Protein AF-A0A7S2EJD6-F1 (afdb_monomer)

Secondary structure (DSSP, 8-state):
--GGGHHHHT-THHHHHGGG--SSHHHHHHHHHHIIIIIHHHHHHHHHHHHHHHTTS-----TTHHHHHHHHHHHHHHHHHHHHHHHH--S----HHHHHHHHHHHHHHHHHHHHHTT--SEEEEE-TTS-EEEEE--PPP--HHHHHHHHHHHHHH-TTS-HHHHHHHHHHHHHIIIIIEEEEPGGG-TT----SS------EEEE-HHHHHHHHHHHHHHHHHHHHHS----GGGSSTTSS-EEEEEES--HHHHHHHSTT-HHHHHHHHS---TTSEEEEEEEEHHHHHHHHHHHHHHSSS--EES-SGGGTEEEEEEEEEEEETTEEEEEEEEEE-------------

Foldseek 3Di:
DWLLCCLQPVPLVCLQVLQVDDPDDVRVVLLVCLCVPAVVLQLVLLLVLQVLVCVVPPDPDDPPVSVVLSVVLLCQLSNVLSLQCSVPDGDAARLNLLSSLLQLLLLQLQLVQCVVLVVAQWDFDQDPVRDTDGHGRDGRDNPPPSSVVSLVCCVPPPPRHDPSSNVRSSVSSNCCNVQQWDWDFPPPPPDDPPPDDDPPRSTHIDGDPVSVVVSVVVSVVSVVCSNPVPDNPDVVPVPVPPQQFFKKKWQPCVVVVPVVCPPPVVVCVVVPPDPDRGFKMKIKGHHPVCVVVCQCVCCPPHPIHIDTDDPVVVQFDAWDDWDWDDDDPDTIIITMTGHPDPPPDPPVPPDD

Organism: NCBI:txid49249

Solvent-accessible surface area (backbone atoms only — not comparable to full-atom values): 20081 Å² total; per-residue (Å²): 109,44,50,46,52,29,70,76,68,70,42,61,67,46,42,57,54,30,36,73,37,61,86,45,70,70,54,42,51,55,42,52,52,46,45,64,70,42,48,53,50,46,49,54,47,52,44,54,54,51,48,64,62,46,77,80,49,100,60,95,78,62,94,64,62,55,59,50,55,55,50,49,56,50,48,49,22,36,42,48,14,42,50,54,31,41,74,75,46,85,56,60,43,38,30,27,60,20,37,52,42,5,54,45,33,19,30,33,43,42,28,55,47,42,54,74,70,63,58,59,52,65,46,79,44,78,44,99,83,78,44,78,47,78,45,70,49,81,71,52,58,63,59,58,67,63,47,53,51,52,49,54,50,37,69,75,74,35,90,53,44,47,64,68,27,32,53,42,4,26,49,43,13,34,49,45,37,61,52,32,38,42,73,47,73,73,81,82,65,84,86,73,88,75,81,83,72,86,85,69,85,57,74,44,75,42,71,38,67,66,42,45,48,52,50,51,51,50,50,51,49,53,50,48,47,49,65,68,68,54,68,70,74,59,74,77,58,78,49,86,84,67,61,75,49,52,44,28,22,27,58,64,36,65,69,62,49,57,69,68,52,61,91,47,64,86,66,46,61,82,64,69,78,52,95,58,90,70,49,44,28,38,24,32,57,33,46,59,91,52,33,62,64,48,55,55,45,36,57,72,74,46,100,41,56,72,44,84,43,55,37,57,82,73,57,22,70,42,78,72,49,79,45,72,50,74,58,97,93,47,74,38,50,37,39,35,21,28,50,63,70,79,81,69,74,81,70,78,88,79,84,130

Mean predicted aligned error: 15.76 Å

Nearest PDB structures (foldseek):
  7piq-assembly1_F  TM=2.906E-01  e=1.358E+00  Mycoplasmoides pneumoniae M129

InterPro domains:
  IPR035952 Rhomboid-like superfamily [G3DSA:1.20.1540.10] (1-195)
  IPR035952 Rhomboid-like superfamily [SSF144091] (3-116)

Structure (mmCIF, N/CA/C/O backbone):
data_AF-A0A7S2EJD6-F1
#
_entry.id   AF-A0A7S2EJD6-F1
#
loop_
_atom_site.group_PDB
_atom_site.id
_atom_site.type_symbol
_atom_site.label_atom_id
_atom_site.label_alt_id
_atom_site.label_comp_id
_atom_site.label_asym_id
_atom_site.label_entity_id
_atom_site.label_seq_id
_atom_site.pdbx_PDB_ins_code
_atom_site.Cartn_x
_atom_site.Cartn_y
_atom_site.Cartn_z
_atom_site.occupancy
_atom_site.B_iso_or_equiv
_atom_site.auth_seq_id
_atom_site.auth_comp_id
_atom_site.auth_asym_id
_atom_site.auth_atom_id
_atom_site.pdbx_PDB_model_num
ATOM 1 N N . ASN A 1 1 ? -5.247 -6.025 13.090 1.00 54.97 1 ASN A N 1
ATOM 2 C CA . ASN A 1 1 ? -3.904 -5.747 12.545 1.00 54.97 1 ASN A CA 1
ATOM 3 C C . ASN A 1 1 ? -3.643 -4.255 12.649 1.00 54.97 1 ASN A C 1
ATOM 5 O O . ASN A 1 1 ? -4.302 -3.495 11.959 1.00 54.97 1 ASN A O 1
ATOM 9 N N . ASN A 1 2 ? -2.797 -3.837 13.583 1.00 59.28 2 ASN A N 1
ATOM 10 C CA . ASN A 1 2 ? -2.584 -2.425 13.873 1.00 59.28 2 ASN A CA 1
ATOM 11 C C . ASN A 1 2 ? -1.087 -2.114 13.702 1.00 59.28 2 ASN A C 1
ATOM 13 O O . ASN A 1 2 ? -0.304 -2.548 14.550 1.00 59.28 2 ASN A O 1
ATOM 17 N N . PRO A 1 3 ? -0.675 -1.426 12.621 1.00 57.88 3 PRO A N 1
ATOM 18 C CA . PRO A 1 3 ? 0.721 -1.044 12.416 1.00 57.88 3 PRO A CA 1
ATOM 19 C C . PRO A 1 3 ? 1.217 -0.072 13.497 1.00 57.88 3 PRO A C 1
ATOM 21 O O . PRO A 1 3 ? 2.411 -0.021 13.761 1.00 57.88 3 PRO A O 1
ATOM 24 N N . SER A 1 4 ? 0.340 0.612 14.237 1.00 58.53 4 SER A N 1
ATOM 25 C CA . SER A 1 4 ? 0.782 1.389 15.397 1.00 58.53 4 SER A CA 1
ATOM 26 C C . SER A 1 4 ? 1.351 0.501 16.514 1.00 58.53 4 SER A C 1
ATOM 28 O O . SER A 1 4 ? 2.242 0.948 17.229 1.00 58.53 4 SER A O 1
ATOM 30 N N . LEU A 1 5 ? 0.964 -0.788 16.607 1.00 58.50 5 LEU A N 1
ATOM 31 C CA . LEU A 1 5 ? 1.507 -1.753 17.587 1.00 58.50 5 LEU A CA 1
ATOM 32 C C . LEU A 1 5 ? 2.995 -2.091 17.381 1.00 58.50 5 LEU A C 1
ATOM 34 O O . LEU A 1 5 ? 3.592 -2.766 18.222 1.00 58.50 5 LEU A O 1
ATOM 38 N N . ILE A 1 6 ? 3.601 -1.645 16.280 1.00 60.78 6 ILE A N 1
ATOM 39 C CA . ILE A 1 6 ? 5.006 -1.908 15.940 1.00 60.78 6 ILE A CA 1
ATOM 40 C C . ILE A 1 6 ? 5.940 -1.347 17.003 1.00 60.78 6 ILE A C 1
ATOM 42 O O . ILE A 1 6 ? 6.858 -2.042 17.436 1.00 60.78 6 ILE A O 1
ATOM 46 N N . VAL A 1 7 ? 5.651 -0.140 17.486 1.00 57.09 7 VAL A N 1
ATOM 47 C CA . VAL A 1 7 ? 6.462 0.507 18.524 1.00 57.09 7 VAL A CA 1
ATOM 48 C C . VAL A 1 7 ? 6.358 -0.239 19.852 1.00 57.09 7 VAL A C 1
ATOM 50 O O . VAL A 1 7 ? 7.314 -0.335 20.613 1.00 57.09 7 VAL A O 1
ATOM 53 N N . TYR A 1 8 ? 5.202 -0.839 20.115 1.00 57.34 8 TYR A N 1
ATOM 54 C CA . TYR A 1 8 ? 4.877 -1.405 21.418 1.00 57.34 8 TYR A CA 1
ATOM 55 C C . TYR A 1 8 ? 5.602 -2.722 21.708 1.00 57.34 8 TYR A C 1
ATOM 57 O O . TYR A 1 8 ? 5.865 -3.028 22.868 1.00 57.34 8 TYR A O 1
ATOM 65 N N . LYS A 1 9 ? 5.897 -3.526 20.677 1.00 66.25 9 LYS A N 1
ATOM 66 C CA . LYS A 1 9 ? 6.513 -4.860 20.832 1.00 66.25 9 LYS A CA 1
ATOM 67 C C . LYS A 1 9 ? 7.739 -5.093 19.940 1.00 66.25 9 LYS A C 1
ATOM 69 O O . LYS A 1 9 ? 8.182 -6.232 19.830 1.00 66.25 9 LYS A O 1
ATOM 74 N N . SER A 1 10 ? 8.248 -4.058 19.266 1.00 71.00 10 SER A N 1
ATOM 75 C CA . SER A 1 10 ? 9.325 -4.167 18.263 1.00 71.00 10 SER A CA 1
ATOM 76 C C . SER A 1 10 ? 9.041 -5.215 17.175 1.00 71.00 10 SER A C 1
ATOM 78 O O . SER A 1 10 ? 9.944 -5.850 16.634 1.00 71.00 10 SER A O 1
ATOM 80 N N . GLN A 1 11 ? 7.765 -5.428 16.842 1.00 79.62 11 GLN A N 1
ATOM 81 C CA . GLN A 1 11 ? 7.337 -6.443 15.876 1.00 79.62 11 GLN A CA 1
ATOM 82 C C . GLN A 1 11 ? 7.367 -5.870 14.456 1.00 79.62 11 GLN A C 1
ATOM 84 O O . GLN A 1 11 ? 6.324 -5.681 13.834 1.00 79.62 11 GLN A O 1
ATOM 89 N N . ILE A 1 12 ? 8.574 -5.589 13.951 1.00 77.88 12 ILE A N 1
ATOM 90 C CA . ILE A 1 12 ? 8.820 -4.957 12.638 1.00 77.88 12 ILE A CA 1
ATOM 91 C C . ILE A 1 12 ? 8.125 -5.713 11.500 1.00 77.88 12 ILE A C 1
ATOM 93 O O . ILE A 1 12 ? 7.587 -5.095 10.584 1.00 77.88 12 ILE A O 1
ATOM 97 N N . TRP A 1 13 ? 8.043 -7.043 11.592 1.00 81.75 13 TRP A N 1
ATOM 98 C CA . TRP A 1 13 ? 7.364 -7.880 10.600 1.00 81.75 13 TRP A CA 1
ATOM 99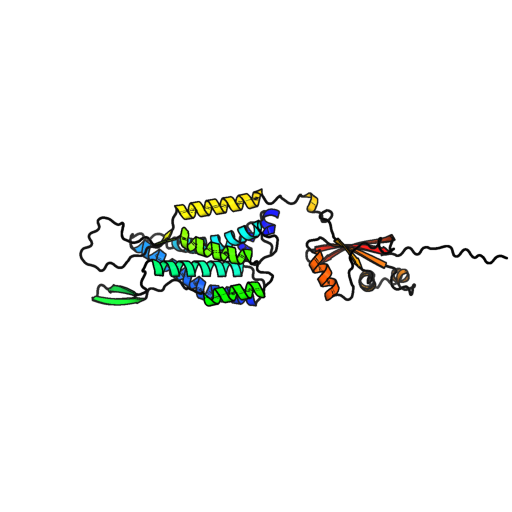 C C . TRP A 1 13 ? 5.901 -7.471 10.357 1.00 81.75 13 TRP A C 1
ATOM 101 O O . TRP A 1 13 ? 5.382 -7.687 9.264 1.00 81.75 13 TRP A O 1
ATOM 111 N N . ARG A 1 14 ? 5.232 -6.832 11.329 1.00 80.50 14 ARG A N 1
ATOM 112 C CA . ARG A 1 14 ? 3.855 -6.336 11.173 1.00 80.50 14 ARG A CA 1
ATOM 113 C C . ARG A 1 14 ? 3.740 -5.170 10.198 1.00 80.50 14 ARG A C 1
ATOM 115 O O . ARG A 1 14 ? 2.685 -5.033 9.592 1.00 80.50 14 ARG A O 1
ATOM 122 N N . LEU A 1 15 ? 4.802 -4.375 10.032 1.00 83.12 15 LEU A N 1
ATOM 123 C CA . LEU A 1 15 ? 4.863 -3.281 9.054 1.00 83.12 15 LEU A CA 1
ATOM 124 C C . LEU A 1 15 ? 4.810 -3.820 7.621 1.00 83.12 15 LEU A C 1
ATOM 126 O O . LEU A 1 15 ? 4.289 -3.169 6.726 1.00 83.12 15 LEU A O 1
ATOM 130 N N . PHE A 1 16 ? 5.359 -5.019 7.422 1.00 84.81 16 PHE A N 1
ATOM 131 C CA . PHE A 1 16 ? 5.348 -5.713 6.143 1.00 84.81 16 PHE A CA 1
ATOM 132 C C . PHE A 1 16 ? 4.067 -6.532 5.953 1.00 84.81 16 PHE A C 1
ATOM 134 O O . PHE A 1 16 ? 3.402 -6.420 4.927 1.00 84.81 16 PHE A O 1
ATOM 141 N N . MET A 1 17 ? 3.681 -7.324 6.960 1.00 87.75 17 MET A N 1
ATOM 142 C CA . MET A 1 17 ? 2.508 -8.201 6.869 1.00 87.75 17 MET A CA 1
ATOM 143 C C . MET A 1 17 ? 1.185 -7.435 6.761 1.00 87.75 17 MET A C 1
ATOM 145 O O . MET A 1 17 ? 0.219 -7.964 6.212 1.00 87.75 17 MET A O 1
ATOM 149 N N . SER A 1 18 ? 1.121 -6.180 7.218 1.00 88.94 18 SER A N 1
ATOM 150 C CA . SER A 1 18 ? -0.075 -5.348 7.059 1.00 88.94 18 SER A CA 1
ATOM 151 C C . SER A 1 18 ? -0.457 -5.090 5.607 1.00 88.94 18 SER A C 1
ATOM 153 O O . SER A 1 18 ? -1.647 -4.952 5.318 1.00 88.94 18 SER A O 1
ATOM 155 N N . SER A 1 19 ? 0.516 -5.100 4.698 1.00 92.94 19 SER A N 1
ATOM 156 C CA . SER A 1 19 ? 0.294 -4.927 3.263 1.00 92.94 19 SER A CA 1
ATOM 157 C C . SER A 1 19 ? -0.313 -6.152 2.581 1.00 92.94 19 SER A C 1
ATOM 159 O O . SER A 1 19 ? -0.797 -6.038 1.464 1.00 92.94 19 SER A O 1
ATOM 161 N N . PHE A 1 20 ? -0.342 -7.314 3.237 1.00 91.00 20 PHE A N 1
ATOM 162 C CA . PHE A 1 20 ? -0.952 -8.534 2.686 1.00 91.00 20 PHE A CA 1
ATOM 163 C C . PHE A 1 20 ? -2.350 -8.805 3.239 1.00 91.00 20 PHE A C 1
ATOM 165 O O . PHE A 1 20 ? -3.040 -9.715 2.787 1.00 91.00 20 PHE A O 1
ATOM 172 N N . LEU A 1 21 ? -2.792 -8.008 4.210 1.00 89.88 21 LEU A N 1
ATOM 173 C CA . LEU A 1 21 ? -4.095 -8.177 4.831 1.00 89.88 21 LEU A CA 1
ATOM 174 C C . LEU A 1 21 ? -5.158 -7.387 4.068 1.00 89.88 21 LEU A C 1
ATOM 176 O O . LEU A 1 21 ? -4.965 -6.221 3.717 1.00 89.88 21 LEU A O 1
ATOM 180 N N . CYS A 1 22 ? -6.284 -8.046 3.809 1.00 92.19 22 CYS A N 1
ATOM 181 C CA . CYS A 1 22 ? -7.463 -7.479 3.162 1.00 92.19 22 CYS A CA 1
ATOM 182 C C . CYS A 1 22 ? -8.601 -7.420 4.184 1.00 92.19 22 CYS A C 1
ATOM 184 O O . CYS A 1 22 ? -8.780 -8.354 4.963 1.00 92.19 22 CYS A O 1
ATOM 186 N N . SER A 1 23 ? -9.374 -6.335 4.181 1.00 87.25 23 SER A N 1
ATOM 187 C CA . SER A 1 23 ? -10.488 -6.147 5.120 1.00 87.25 23 SER A CA 1
ATOM 188 C C . SER A 1 23 ? -11.735 -6.977 4.787 1.00 87.25 23 SER A C 1
ATOM 190 O O . SER A 1 23 ? -12.615 -7.093 5.632 1.00 87.25 23 SER A O 1
ATOM 192 N N . GLY A 1 24 ? -11.833 -7.558 3.585 1.00 90.62 24 GLY A N 1
ATOM 193 C CA . GLY A 1 24 ? -12.981 -8.363 3.163 1.00 90.62 24 GLY A CA 1
ATOM 194 C C . GLY A 1 24 ? -12.812 -8.987 1.773 1.00 90.62 24 GLY A C 1
ATOM 195 O O . GLY A 1 24 ? -11.803 -8.786 1.099 1.00 90.62 24 GLY A O 1
ATOM 196 N N . CYS A 1 25 ? -13.816 -9.743 1.319 1.00 95.00 25 CYS A N 1
ATOM 197 C CA . CYS A 1 25 ? -13.758 -10.450 0.033 1.00 95.00 25 CYS A CA 1
ATOM 198 C C . CYS A 1 25 ? -13.654 -9.495 -1.164 1.00 95.00 25 CYS A C 1
ATOM 200 O O . CYS A 1 25 ? -12.861 -9.731 -2.069 1.00 95.00 25 CYS A O 1
ATOM 202 N N . ILE A 1 26 ? -14.406 -8.389 -1.158 1.00 94.06 26 ILE A N 1
ATOM 203 C CA . ILE A 1 26 ? -14.383 -7.403 -2.253 1.00 94.06 26 ILE A CA 1
ATOM 204 C C . ILE A 1 26 ? -12.989 -6.775 -2.389 1.00 94.06 26 ILE A C 1
ATOM 206 O O . ILE A 1 26 ? -12.460 -6.666 -3.493 1.00 94.06 26 ILE A O 1
ATOM 210 N N . THR A 1 27 ? -12.362 -6.412 -1.265 1.00 93.69 27 THR A N 1
ATOM 211 C CA . THR A 1 27 ? -11.009 -5.839 -1.275 1.00 93.69 27 THR A CA 1
ATOM 212 C C . THR A 1 27 ? -9.978 -6.843 -1.758 1.00 93.69 27 THR A C 1
ATOM 214 O O . THR A 1 27 ? -9.131 -6.493 -2.576 1.00 93.69 27 THR A O 1
ATOM 217 N N . TYR A 1 28 ? -10.106 -8.102 -1.340 1.00 95.69 28 TYR A N 1
ATOM 218 C CA . TYR A 1 28 ? -9.287 -9.193 -1.851 1.00 95.69 28 TYR A CA 1
ATOM 219 C C . TYR A 1 28 ? -9.413 -9.349 -3.375 1.00 95.69 28 TYR A C 1
ATOM 221 O O . TYR A 1 28 ? -8.394 -9.400 -4.063 1.00 95.69 28 TYR A O 1
ATOM 229 N N . PHE A 1 29 ? -10.632 -9.341 -3.928 1.00 96.81 29 PHE A N 1
ATOM 230 C CA . PHE A 1 29 ? -10.836 -9.430 -5.377 1.00 96.81 29 PHE A CA 1
ATOM 231 C C . PHE A 1 29 ? -10.206 -8.257 -6.131 1.00 96.81 29 PHE A C 1
ATOM 233 O O . PHE A 1 29 ? -9.515 -8.489 -7.122 1.00 96.81 29 PHE A O 1
ATOM 240 N N . PHE A 1 30 ? -10.373 -7.016 -5.661 1.00 95.56 30 PHE A N 1
ATOM 241 C CA . PHE A 1 30 ? -9.708 -5.865 -6.282 1.00 95.56 30 PHE A CA 1
ATOM 242 C C . PHE A 1 30 ? -8.187 -5.998 -6.267 1.00 95.56 30 PHE A C 1
ATOM 244 O O . PHE A 1 30 ? -7.539 -5.748 -7.283 1.00 95.56 30 PHE A O 1
ATOM 251 N N . VAL A 1 31 ? -7.617 -6.428 -5.139 1.00 96.19 31 VAL A N 1
ATOM 252 C CA . VAL A 1 31 ? -6.172 -6.624 -5.005 1.00 96.19 31 VAL A CA 1
ATOM 253 C C . VAL A 1 31 ? -5.684 -7.697 -5.977 1.00 96.19 31 VAL A C 1
ATOM 255 O O . VAL A 1 31 ? -4.766 -7.435 -6.749 1.00 96.19 31 VAL A O 1
ATOM 258 N N . VAL A 1 32 ? -6.321 -8.870 -6.012 1.00 96.62 32 VAL A N 1
ATOM 259 C CA . VAL A 1 32 ? -5.934 -9.969 -6.911 1.00 96.62 32 VAL A CA 1
ATOM 260 C C . VAL A 1 32 ? -6.059 -9.563 -8.379 1.00 96.62 32 VAL A C 1
ATOM 262 O O . VAL A 1 32 ? -5.126 -9.787 -9.150 1.00 96.62 32 VAL A O 1
ATOM 265 N N . LEU A 1 33 ? -7.167 -8.926 -8.771 1.00 95.81 33 LEU A N 1
ATOM 266 C CA . LEU A 1 33 ? -7.382 -8.477 -10.149 1.00 95.81 33 LEU A CA 1
ATOM 267 C C . LEU A 1 33 ? -6.324 -7.466 -10.590 1.00 95.81 33 LEU A C 1
ATOM 269 O O . LEU A 1 33 ? -5.802 -7.577 -11.701 1.00 95.81 33 LEU A O 1
ATOM 273 N N . CYS A 1 34 ? -5.969 -6.509 -9.732 1.00 95.38 34 CYS A N 1
ATOM 274 C CA . CYS A 1 34 ? -4.931 -5.531 -10.041 1.00 95.38 34 CYS A CA 1
ATOM 275 C C . CYS A 1 34 ? -3.530 -6.148 -10.082 1.00 95.38 34 CYS A C 1
ATOM 277 O O . CYS A 1 34 ? -2.775 -5.868 -11.016 1.00 95.38 34 CYS A O 1
ATOM 279 N N . LEU A 1 35 ? -3.192 -7.014 -9.121 1.00 94.31 35 LEU A N 1
ATOM 280 C CA . LEU A 1 35 ? -1.906 -7.714 -9.104 1.00 94.31 35 LEU A CA 1
ATOM 281 C C . LEU A 1 35 ? -1.730 -8.571 -10.365 1.00 94.31 35 LEU A C 1
ATOM 283 O O . LEU A 1 35 ? -0.677 -8.546 -11.007 1.00 94.31 35 LEU A O 1
ATOM 287 N N . TRP A 1 36 ? -2.784 -9.286 -10.757 1.00 95.62 36 TRP A N 1
ATOM 288 C CA . TRP A 1 36 ? -2.782 -10.115 -11.955 1.00 95.62 36 TRP A CA 1
ATOM 289 C C . TRP A 1 36 ? -2.689 -9.286 -13.239 1.00 95.62 36 TRP A C 1
ATOM 291 O O . TRP A 1 36 ? -1.866 -9.577 -14.107 1.00 95.62 36 TRP A O 1
ATOM 301 N N . SER A 1 37 ? -3.515 -8.244 -13.363 1.00 94.62 37 SER A N 1
ATOM 302 C CA . SER A 1 37 ? -3.680 -7.500 -14.619 1.00 94.62 37 SER A CA 1
ATOM 303 C C . SER A 1 37 ? -2.577 -6.476 -14.872 1.00 94.62 37 SER A C 1
ATOM 305 O O . SER A 1 37 ? -2.234 -6.230 -16.032 1.00 94.62 37 SER A O 1
ATOM 307 N N . TYR A 1 38 ? -2.036 -5.871 -13.809 1.00 93.81 38 TYR A N 1
ATOM 308 C CA . TYR A 1 38 ? -1.110 -4.741 -13.903 1.00 93.81 38 TYR A CA 1
ATOM 309 C C . TYR A 1 38 ? 0.247 -5.055 -13.291 1.00 93.81 38 TYR A C 1
ATOM 311 O O . TYR A 1 38 ? 1.254 -4.879 -13.969 1.00 93.81 38 TYR A O 1
ATOM 319 N N . THR A 1 39 ? 0.309 -5.575 -12.064 1.00 92.62 39 THR A N 1
ATOM 320 C CA . THR A 1 39 ? 1.599 -5.767 -11.378 1.00 92.62 39 THR A CA 1
ATOM 321 C C . THR A 1 39 ? 2.520 -6.742 -12.102 1.00 92.62 39 THR A C 1
ATOM 323 O O . THR A 1 39 ? 3.691 -6.425 -12.286 1.00 92.62 39 THR A O 1
ATOM 326 N N . ARG A 1 40 ? 1.993 -7.852 -12.633 1.00 91.69 40 ARG A N 1
ATOM 327 C CA . ARG A 1 40 ? 2.780 -8.760 -13.488 1.00 91.69 40 ARG A CA 1
ATOM 328 C C . ARG A 1 40 ? 3.343 -8.079 -14.738 1.00 91.69 40 ARG A C 1
ATOM 330 O O . ARG A 1 40 ? 4.456 -8.380 -15.155 1.00 91.69 40 ARG A O 1
ATOM 337 N N . LYS A 1 41 ? 2.592 -7.149 -15.335 1.00 93.81 41 LYS A N 1
ATOM 338 C CA . LYS A 1 41 ? 3.042 -6.392 -16.514 1.00 93.81 41 LYS A CA 1
ATOM 339 C C . LYS A 1 41 ? 4.108 -5.361 -16.147 1.00 93.81 41 LYS A C 1
ATOM 341 O O . LYS A 1 41 ? 5.052 -5.187 -16.909 1.00 93.81 41 LYS A O 1
ATOM 346 N N . ILE A 1 42 ? 3.988 -4.721 -14.981 1.00 92.44 42 ILE A N 1
ATOM 347 C CA . ILE A 1 42 ? 5.018 -3.824 -14.434 1.00 92.44 42 ILE A CA 1
ATOM 348 C C . ILE A 1 42 ? 6.321 -4.599 -14.233 1.00 92.44 42 ILE A C 1
ATOM 350 O O . ILE A 1 42 ? 7.363 -4.173 -14.721 1.00 92.44 42 ILE A O 1
ATOM 354 N N . GLU A 1 43 ? 6.254 -5.757 -13.573 1.00 92.56 43 GLU A N 1
ATOM 355 C CA . GLU A 1 43 ? 7.410 -6.625 -13.331 1.00 92.56 43 GLU A CA 1
ATOM 356 C C . GLU A 1 43 ? 8.063 -7.067 -14.651 1.00 92.56 43 GLU A C 1
ATOM 358 O O . GLU A 1 43 ? 9.263 -6.875 -14.843 1.00 92.56 43 GLU A O 1
ATOM 363 N N . ALA A 1 44 ? 7.269 -7.577 -15.601 1.00 90.62 44 ALA A N 1
ATOM 364 C CA . ALA A 1 44 ? 7.744 -7.988 -16.924 1.00 90.62 44 ALA A CA 1
ATOM 365 C C . ALA A 1 44 ? 8.365 -6.831 -17.722 1.00 90.62 44 ALA A C 1
ATOM 367 O O . ALA A 1 44 ? 9.343 -7.026 -18.445 1.00 90.62 44 ALA A O 1
ATOM 368 N N . ARG A 1 45 ? 7.835 -5.611 -17.592 1.00 88.44 45 ARG A N 1
ATOM 369 C CA . ARG A 1 45 ? 8.408 -4.435 -18.252 1.00 88.44 45 ARG A CA 1
ATOM 370 C C . ARG A 1 45 ? 9.727 -4.022 -17.604 1.00 88.44 45 ARG A C 1
ATOM 372 O O . ARG A 1 45 ? 10.699 -3.816 -18.326 1.00 88.44 45 ARG A O 1
ATOM 379 N N . MET A 1 46 ? 9.793 -3.968 -16.272 1.00 87.25 46 MET A N 1
ATOM 380 C CA . MET A 1 46 ? 11.037 -3.681 -15.545 1.00 87.25 46 MET A CA 1
ATOM 381 C C . MET A 1 46 ? 12.127 -4.711 -15.869 1.00 87.25 46 MET A C 1
ATOM 383 O O . MET A 1 46 ? 13.272 -4.321 -16.079 1.00 87.25 46 MET A O 1
ATOM 387 N N . MET A 1 47 ? 11.764 -5.993 -16.001 1.00 84.19 47 MET A N 1
ATOM 388 C CA . MET A 1 47 ? 12.643 -7.056 -16.506 1.00 84.19 47 MET A CA 1
ATOM 389 C C . MET A 1 47 ? 13.225 -6.729 -17.882 1.00 84.19 47 MET A C 1
ATOM 391 O O . MET A 1 47 ? 14.442 -6.733 -18.054 1.00 84.19 47 MET A O 1
ATOM 395 N N . LYS A 1 48 ? 12.361 -6.447 -18.868 1.00 82.88 48 LYS A N 1
ATOM 396 C CA . LYS A 1 48 ? 12.783 -6.178 -20.253 1.00 82.88 48 LYS A CA 1
ATOM 397 C C . LYS A 1 48 ? 13.711 -4.965 -20.327 1.00 82.88 48 LYS A C 1
ATOM 399 O O . LYS A 1 48 ? 14.742 -5.020 -20.992 1.00 82.88 48 LYS A O 1
ATOM 404 N N . VAL A 1 49 ? 13.363 -3.892 -19.618 1.00 77.25 49 VAL A N 1
ATOM 405 C CA . VAL A 1 49 ? 14.151 -2.653 -19.586 1.00 77.25 49 VAL A CA 1
ATOM 406 C C . VAL A 1 49 ? 15.500 -2.869 -18.890 1.00 77.25 49 VAL A C 1
ATOM 408 O O . VAL A 1 49 ? 16.518 -2.383 -19.374 1.00 77.25 49 VAL A O 1
ATOM 411 N N . ALA A 1 50 ? 15.538 -3.638 -17.797 1.00 74.25 50 ALA A N 1
ATOM 412 C CA . ALA A 1 50 ? 16.785 -3.960 -17.107 1.00 74.25 50 ALA A CA 1
ATOM 413 C C . ALA A 1 50 ? 17.703 -4.869 -17.943 1.00 74.25 50 ALA A C 1
ATOM 415 O O . ALA A 1 50 ? 18.909 -4.638 -17.973 1.00 74.25 50 ALA A O 1
ATOM 416 N N . ARG A 1 51 ? 17.151 -5.862 -18.657 1.00 72.19 51 ARG A N 1
ATOM 417 C CA . ARG A 1 51 ? 17.931 -6.800 -19.484 1.00 72.19 51 ARG A CA 1
ATOM 418 C C . ARG A 1 51 ? 18.607 -6.119 -20.673 1.00 72.19 51 ARG A C 1
ATOM 420 O O . ARG A 1 51 ? 19.775 -6.388 -20.926 1.00 72.19 51 ARG A O 1
ATOM 427 N N . ARG A 1 52 ? 17.922 -5.189 -21.356 1.00 66.81 52 ARG A N 1
ATOM 428 C CA . ARG A 1 52 ? 18.504 -4.438 -22.490 1.00 66.81 52 ARG A CA 1
ATOM 429 C C . ARG A 1 52 ? 19.797 -3.708 -22.119 1.00 66.81 52 ARG A C 1
ATOM 431 O O . ARG A 1 52 ? 20.653 -3.527 -22.969 1.00 66.81 52 ARG A O 1
ATOM 438 N N . ARG A 1 53 ? 19.967 -3.337 -20.847 1.00 60.69 53 ARG A N 1
ATOM 439 C CA . ARG A 1 53 ? 21.191 -2.711 -20.338 1.00 60.69 53 ARG A CA 1
ATOM 440 C C . ARG A 1 53 ? 22.379 -3.672 -20.245 1.00 60.69 53 ARG A C 1
ATOM 442 O O . ARG A 1 53 ? 23.509 -3.227 -20.405 1.00 60.69 53 ARG A O 1
ATOM 449 N N . VAL A 1 54 ? 22.134 -4.944 -19.930 1.00 57.56 54 VAL A N 1
ATOM 450 C CA . VAL A 1 54 ? 23.202 -5.935 -19.724 1.00 57.56 54 VAL A CA 1
ATOM 451 C C . VAL A 1 54 ? 23.789 -6.365 -21.063 1.00 57.56 54 VAL A C 1
ATOM 453 O O . VAL A 1 54 ? 24.998 -6.445 -21.179 1.00 57.56 54 VAL A O 1
ATOM 456 N N . ASN A 1 55 ? 22.970 -6.494 -22.108 1.00 54.31 55 ASN A N 1
ATOM 457 C CA . ASN A 1 55 ? 23.428 -6.949 -23.427 1.00 54.31 55 ASN A CA 1
ATOM 458 C C . ASN A 1 55 ? 24.421 -5.999 -24.143 1.00 54.31 55 ASN A C 1
ATOM 460 O O . ASN A 1 55 ? 24.951 -6.370 -25.180 1.00 54.31 55 ASN A O 1
ATOM 464 N N . GLY A 1 56 ? 24.686 -4.792 -23.621 1.00 56.53 56 GLY A N 1
ATOM 465 C CA . GLY A 1 56 ? 25.760 -3.912 -24.114 1.00 56.53 56 GLY A CA 1
ATOM 466 C C . GLY A 1 56 ? 27.132 -4.155 -23.463 1.00 56.53 56 GLY A C 1
ATOM 467 O O . GLY A 1 56 ? 28.126 -3.570 -23.881 1.00 56.53 56 GLY A O 1
ATOM 468 N N . LEU A 1 57 ? 27.199 -4.994 -22.427 1.00 55.03 57 LEU A N 1
ATOM 469 C CA . LEU A 1 57 ? 28.425 -5.456 -21.781 1.00 55.03 57 LEU A CA 1
ATOM 470 C C . LEU A 1 57 ? 28.311 -6.981 -21.658 1.00 55.03 57 LEU A C 1
ATOM 472 O O . LEU A 1 57 ? 27.612 -7.443 -20.763 1.00 55.03 57 LEU A O 1
ATOM 476 N N . ASP A 1 58 ? 28.989 -7.741 -22.524 1.00 50.16 58 ASP A N 1
ATOM 477 C CA . ASP A 1 58 ? 29.088 -9.214 -22.483 1.00 50.16 58 ASP A CA 1
ATOM 478 C C . ASP A 1 58 ? 29.581 -9.711 -21.112 1.00 50.16 58 ASP A C 1
ATOM 480 O O . ASP A 1 58 ? 30.766 -9.953 -20.867 1.00 50.16 58 ASP A O 1
ATOM 484 N N . ARG A 1 59 ? 28.661 -9.816 -20.160 1.00 54.75 59 ARG A N 1
ATOM 485 C CA . ARG A 1 59 ? 28.900 -10.368 -18.838 1.00 54.75 59 ARG A CA 1
ATOM 486 C C . ARG A 1 59 ? 27.677 -11.190 -18.476 1.00 54.75 59 ARG A C 1
ATOM 488 O O . ARG A 1 59 ? 26.674 -10.656 -18.014 1.00 54.75 59 ARG A O 1
ATOM 495 N N . ASP A 1 60 ? 27.809 -12.497 -18.676 1.00 57.84 60 ASP A N 1
ATOM 496 C CA . ASP A 1 60 ? 26.835 -13.553 -18.362 1.00 57.84 60 ASP A CA 1
ATOM 497 C C . ASP A 1 60 ? 26.472 -13.671 -16.866 1.00 57.84 60 ASP A C 1
ATOM 499 O O . ASP A 1 60 ? 25.735 -14.571 -16.462 1.00 57.84 60 ASP A O 1
ATOM 503 N N . ASP A 1 61 ? 26.949 -12.759 -16.020 1.00 53.19 61 ASP A N 1
ATOM 504 C CA . ASP A 1 61 ? 26.735 -12.831 -14.586 1.00 53.19 61 ASP A CA 1
ATOM 505 C C . ASP A 1 61 ? 25.526 -11.985 -14.151 1.00 53.19 61 ASP A C 1
ATOM 507 O O . ASP A 1 61 ? 25.551 -10.754 -14.098 1.00 53.19 61 ASP A O 1
ATOM 511 N N . ASP A 1 62 ? 24.506 -12.731 -13.722 1.00 60.72 62 ASP A N 1
ATOM 512 C CA . ASP A 1 62 ? 23.530 -12.405 -12.678 1.00 60.72 62 ASP A CA 1
ATOM 513 C C . ASP A 1 62 ? 22.132 -11.897 -13.108 1.00 60.72 62 ASP A C 1
ATOM 515 O O . ASP A 1 62 ? 21.707 -10.764 -12.850 1.00 60.72 62 ASP A O 1
ATOM 519 N N . ASP A 1 63 ? 21.325 -12.834 -13.626 1.00 65.56 63 ASP A N 1
ATOM 520 C CA . ASP A 1 63 ? 19.865 -12.738 -13.839 1.00 65.56 63 ASP A CA 1
ATOM 521 C C . ASP A 1 63 ? 19.073 -12.439 -12.531 1.00 65.56 63 ASP A C 1
ATOM 523 O O . ASP A 1 63 ? 17.850 -12.302 -12.531 1.00 65.56 63 ASP A O 1
ATOM 527 N N . SER A 1 64 ? 19.745 -12.310 -11.379 1.00 69.50 64 SER A N 1
ATOM 528 C CA . SER A 1 64 ? 19.142 -11.966 -10.086 1.00 69.50 64 SER A CA 1
ATOM 529 C C . SER A 1 64 ? 18.942 -10.454 -9.878 1.00 69.50 64 SER A C 1
ATOM 531 O O . SER A 1 64 ? 18.013 -10.042 -9.172 1.00 69.50 64 SER A O 1
ATOM 533 N N . SER A 1 65 ? 19.751 -9.607 -10.528 1.00 71.19 65 SER A N 1
ATOM 534 C CA . SER A 1 65 ? 19.838 -8.172 -10.206 1.00 71.19 65 SER A CA 1
ATOM 535 C C . SER A 1 65 ? 18.568 -7.375 -10.526 1.00 71.19 65 SER A C 1
ATOM 537 O O . SER A 1 65 ? 18.229 -6.424 -9.822 1.00 71.19 65 SER A O 1
ATOM 539 N N . TRP A 1 66 ? 17.805 -7.758 -11.553 1.00 73.31 66 TRP A N 1
ATOM 540 C CA . TRP A 1 66 ? 16.609 -7.006 -11.953 1.00 73.31 66 TRP A CA 1
ATOM 541 C C . TRP A 1 66 ? 15.420 -7.212 -11.007 1.00 73.31 66 TRP A C 1
ATOM 543 O O . TRP A 1 66 ? 14.630 -6.286 -10.800 1.00 73.31 66 TRP A O 1
ATOM 553 N N . ARG A 1 67 ? 15.310 -8.395 -10.380 1.00 83.81 67 ARG A N 1
ATOM 554 C CA . ARG A 1 67 ? 14.259 -8.692 -9.386 1.00 83.81 67 ARG A CA 1
ATOM 555 C C . ARG A 1 67 ? 14.357 -7.734 -8.208 1.00 83.81 67 ARG A C 1
ATOM 557 O O . ARG A 1 67 ? 13.338 -7.294 -7.676 1.00 83.81 67 ARG A O 1
ATOM 564 N N . ILE A 1 68 ? 15.585 -7.362 -7.850 1.00 83.94 68 ILE A N 1
ATOM 565 C CA . ILE A 1 68 ? 15.886 -6.449 -6.749 1.00 83.94 68 ILE A CA 1
ATOM 566 C C . ILE A 1 68 ? 15.213 -5.090 -6.968 1.00 83.94 68 ILE A C 1
ATOM 568 O O . ILE A 1 68 ? 14.668 -4.542 -6.016 1.00 83.94 68 ILE A O 1
ATOM 572 N N . TYR A 1 69 ? 15.164 -4.563 -8.199 1.00 85.38 69 TYR A N 1
ATOM 573 C CA . TYR A 1 69 ? 14.524 -3.267 -8.462 1.00 85.38 69 TYR A CA 1
ATOM 574 C C . TYR A 1 69 ? 13.014 -3.300 -8.238 1.00 85.38 69 TYR A C 1
ATOM 576 O O . TYR A 1 69 ? 12.471 -2.402 -7.595 1.00 85.38 69 TYR A O 1
ATOM 584 N N . PHE A 1 70 ? 12.333 -4.335 -8.734 1.00 90.38 70 PHE A N 1
ATOM 585 C CA . PHE A 1 70 ? 10.895 -4.485 -8.516 1.00 90.38 70 PHE A CA 1
ATOM 586 C C . PHE A 1 70 ? 10.582 -4.653 -7.024 1.00 90.38 70 PHE A C 1
ATOM 588 O O . PHE A 1 70 ? 9.727 -3.947 -6.485 1.00 90.38 70 PHE A O 1
ATOM 595 N N . PHE A 1 71 ? 11.328 -5.521 -6.330 1.00 91.12 71 PHE A N 1
ATOM 596 C CA . PHE A 1 71 ? 11.173 -5.688 -4.888 1.00 91.12 71 PHE A CA 1
ATOM 597 C C . PHE A 1 71 ? 11.485 -4.399 -4.125 1.00 91.12 71 PHE A C 1
ATOM 599 O O . PHE A 1 71 ? 10.761 -4.075 -3.192 1.00 91.12 71 PHE A O 1
ATOM 606 N N . ALA A 1 72 ? 12.488 -3.619 -4.530 1.00 89.81 72 ALA A N 1
ATOM 607 C CA . ALA A 1 72 ? 12.795 -2.338 -3.902 1.00 89.81 72 ALA A CA 1
ATOM 608 C C . ALA A 1 72 ? 11.613 -1.363 -4.001 1.00 89.81 72 ALA A C 1
ATOM 610 O O . ALA A 1 72 ? 11.210 -0.800 -2.986 1.00 89.81 72 ALA A O 1
ATOM 611 N N . VAL A 1 73 ? 11.003 -1.214 -5.184 1.00 92.38 73 VAL A N 1
ATOM 612 C CA . VAL A 1 73 ? 9.795 -0.387 -5.375 1.00 92.38 73 VAL A CA 1
ATOM 613 C C . VAL A 1 73 ? 8.649 -0.890 -4.494 1.00 92.38 73 VAL A C 1
ATOM 615 O O . VAL A 1 73 ? 8.015 -0.107 -3.782 1.00 92.38 73 VAL A O 1
ATOM 618 N N . PHE A 1 74 ? 8.424 -2.205 -4.485 1.00 94.62 74 PHE A N 1
ATOM 619 C CA . PHE A 1 74 ? 7.409 -2.847 -3.655 1.00 94.62 74 PHE A CA 1
ATOM 620 C C . PHE A 1 74 ? 7.622 -2.565 -2.160 1.00 94.62 74 PHE A C 1
ATOM 622 O O . PHE A 1 74 ? 6.689 -2.155 -1.469 1.00 94.62 74 PHE A O 1
ATOM 629 N N . PHE A 1 75 ? 8.845 -2.745 -1.653 1.00 92.56 75 PHE A N 1
ATOM 630 C CA . PHE A 1 75 ? 9.194 -2.507 -0.253 1.00 92.56 75 PHE A CA 1
ATOM 631 C C . PHE A 1 75 ? 9.112 -1.028 0.115 1.00 92.56 75 PHE A C 1
ATOM 633 O O . PHE A 1 75 ? 8.607 -0.715 1.188 1.00 92.56 75 PHE A O 1
ATOM 640 N N . ILE A 1 76 ? 9.542 -0.121 -0.764 1.00 92.31 76 ILE A N 1
ATOM 641 C CA . ILE A 1 76 ? 9.439 1.325 -0.545 1.00 92.31 76 ILE A CA 1
ATOM 642 C C . ILE A 1 76 ? 7.977 1.738 -0.365 1.00 92.31 76 ILE A C 1
ATOM 644 O O . ILE A 1 76 ? 7.646 2.399 0.618 1.00 92.31 76 ILE A O 1
ATOM 648 N N . ILE A 1 77 ? 7.091 1.320 -1.272 1.00 95.25 77 ILE A N 1
ATOM 649 C CA . ILE A 1 77 ? 5.664 1.652 -1.187 1.00 95.25 77 ILE A CA 1
ATOM 650 C C . ILE A 1 77 ? 5.038 0.984 0.043 1.00 95.25 77 ILE A C 1
ATOM 652 O O . ILE A 1 77 ? 4.368 1.650 0.835 1.00 95.25 77 ILE A O 1
ATOM 656 N N . SER A 1 78 ? 5.267 -0.320 0.219 1.00 94.44 78 SER A N 1
ATOM 657 C CA . SER A 1 78 ? 4.694 -1.120 1.305 1.00 94.44 78 SER A CA 1
ATOM 658 C C . SER A 1 78 ? 5.126 -0.598 2.674 1.00 94.44 78 SER A C 1
ATOM 660 O O . SER A 1 78 ? 4.292 -0.222 3.495 1.00 94.44 78 SER A O 1
ATOM 662 N N . LEU A 1 79 ? 6.432 -0.519 2.928 1.00 92.06 79 LEU A N 1
ATOM 663 C CA . LEU A 1 79 ? 6.937 -0.102 4.228 1.00 92.06 79 LEU A CA 1
ATOM 664 C C . LEU A 1 79 ? 6.750 1.402 4.440 1.00 92.06 79 LEU A C 1
ATOM 666 O O . LEU A 1 79 ? 6.342 1.820 5.519 1.00 92.06 79 LEU A O 1
ATOM 670 N N . GLY A 1 80 ? 6.998 2.223 3.418 1.00 92.25 80 GLY A N 1
ATOM 671 C CA . GLY A 1 80 ? 6.880 3.677 3.519 1.00 92.25 80 GLY A CA 1
ATOM 672 C C . GLY A 1 80 ? 5.463 4.132 3.858 1.00 92.25 80 GLY A C 1
ATOM 673 O O . GLY A 1 80 ? 5.286 4.943 4.765 1.00 92.25 80 GLY A O 1
ATOM 674 N N . SER A 1 81 ? 4.443 3.575 3.200 1.00 94.44 81 SER A N 1
ATOM 675 C CA . SER A 1 81 ? 3.047 3.943 3.476 1.00 94.44 81 SER A CA 1
ATOM 676 C C . SER A 1 81 ? 2.593 3.506 4.871 1.00 94.44 81 SER A C 1
ATOM 678 O O . SER A 1 81 ? 1.972 4.291 5.590 1.00 94.44 81 SER A O 1
ATOM 680 N N . ASN A 1 82 ? 2.962 2.297 5.309 1.00 91.25 82 ASN A N 1
ATOM 681 C CA . ASN A 1 82 ? 2.671 1.835 6.667 1.00 91.25 82 ASN A CA 1
ATOM 682 C C . ASN A 1 82 ? 3.401 2.662 7.733 1.00 91.25 82 ASN A C 1
ATOM 684 O O . ASN A 1 82 ? 2.823 2.939 8.783 1.00 91.25 82 ASN A O 1
ATOM 688 N N . LEU A 1 83 ? 4.643 3.077 7.466 1.00 89.31 83 LEU A N 1
ATOM 689 C CA . LEU A 1 83 ? 5.417 3.934 8.360 1.00 89.31 83 LEU A CA 1
ATOM 690 C C . LEU A 1 83 ? 4.769 5.318 8.490 1.00 89.31 83 LEU A C 1
ATOM 692 O O . LEU A 1 83 ? 4.526 5.773 9.605 1.00 89.31 83 LEU A O 1
ATOM 696 N N . ILE A 1 84 ? 4.418 5.956 7.367 1.00 89.69 84 ILE A N 1
ATOM 697 C CA . ILE A 1 84 ? 3.714 7.248 7.356 1.00 89.69 84 ILE A CA 1
ATOM 698 C C . ILE A 1 84 ? 2.387 7.144 8.106 1.00 89.69 84 ILE A C 1
ATOM 700 O O . ILE A 1 84 ? 2.086 7.998 8.942 1.00 89.69 84 ILE A O 1
ATOM 704 N N . TYR A 1 85 ? 1.614 6.086 7.864 1.00 88.75 85 TYR A N 1
ATOM 705 C CA . TYR A 1 85 ? 0.364 5.858 8.581 1.00 88.75 85 TYR A CA 1
ATOM 706 C C . TYR A 1 85 ? 0.586 5.702 10.091 1.00 88.75 85 TYR A C 1
ATOM 708 O O . TYR A 1 85 ? -0.076 6.382 10.867 1.00 88.75 85 TYR A O 1
ATOM 716 N N . ALA A 1 86 ? 1.556 4.887 10.515 1.00 84.88 86 ALA A N 1
ATOM 717 C CA . ALA A 1 86 ? 1.864 4.683 11.930 1.00 84.88 86 ALA A CA 1
ATOM 718 C C . ALA A 1 86 ? 2.344 5.963 12.644 1.00 84.88 86 ALA A C 1
ATOM 720 O O . ALA A 1 86 ? 2.146 6.091 13.850 1.00 84.88 86 ALA A O 1
ATOM 721 N N . MET A 1 87 ? 2.956 6.911 11.923 1.00 81.75 87 MET A N 1
ATOM 722 C CA . MET A 1 87 ? 3.344 8.216 12.477 1.00 81.75 87 MET A CA 1
ATOM 723 C C . MET A 1 87 ? 2.182 9.212 12.585 1.00 81.75 87 MET A C 1
ATOM 725 O O . MET A 1 87 ? 2.237 10.119 13.411 1.00 81.75 87 MET A O 1
ATOM 729 N N . THR A 1 88 ? 1.179 9.106 11.713 1.00 81.88 88 THR A N 1
ATOM 730 C CA . THR A 1 88 ? 0.140 10.139 11.536 1.00 81.88 88 THR A CA 1
ATOM 731 C C . THR A 1 88 ? -1.200 9.761 12.148 1.00 81.88 88 THR A C 1
ATOM 733 O O . THR A 1 88 ? -1.980 10.640 12.500 1.00 81.88 88 THR A O 1
ATOM 736 N N . SER A 1 89 ? -1.485 8.468 12.275 1.00 78.94 89 SER A N 1
ATOM 737 C CA . SER A 1 89 ? -2.783 7.962 12.695 1.00 78.94 89 SER A CA 1
ATOM 738 C C . SER A 1 89 ? -2.622 6.786 13.655 1.00 78.94 89 SER A C 1
ATOM 740 O O . SER A 1 89 ? -1.721 5.957 13.526 1.00 78.94 89 SER A O 1
ATOM 742 N N . SER A 1 90 ? -3.519 6.704 14.633 1.00 74.88 90 SER A N 1
ATOM 743 C CA . SER A 1 90 ? -3.675 5.549 15.509 1.00 74.88 90 SER A CA 1
ATOM 744 C C . SER A 1 90 ? -4.842 4.700 15.003 1.00 74.88 90 SER A C 1
ATOM 746 O O . SER A 1 90 ? -5.957 5.188 14.847 1.00 74.88 90 SER A O 1
ATOM 748 N N . GLY A 1 91 ? -4.608 3.415 14.726 1.00 71.25 91 GLY A N 1
ATOM 749 C CA . GLY A 1 91 ? -5.693 2.532 14.304 1.00 71.25 91 GLY A CA 1
ATOM 750 C C . GLY A 1 91 ? -5.256 1.301 13.525 1.00 71.25 91 GLY A C 1
ATOM 751 O O . GLY A 1 91 ? -4.122 1.174 13.066 1.00 71.25 91 GLY A O 1
ATOM 752 N N . ALA A 1 92 ? -6.188 0.362 13.385 1.00 77.94 92 ALA A N 1
ATOM 753 C CA . ALA A 1 92 ? -6.021 -0.783 12.505 1.00 77.94 92 ALA A CA 1
ATOM 754 C C . ALA A 1 92 ? -6.357 -0.382 11.064 1.00 77.94 92 ALA A C 1
ATOM 756 O O . ALA A 1 92 ? -7.456 0.093 10.802 1.00 77.94 92 ALA A O 1
ATOM 757 N N . SER A 1 93 ? -5.431 -0.619 10.135 1.00 83.38 93 SER A N 1
ATOM 758 C CA . SER A 1 93 ? -5.655 -0.415 8.702 1.00 83.38 93 SER A CA 1
ATOM 759 C C . SER A 1 93 ? -5.102 -1.596 7.915 1.00 83.38 93 SER A C 1
ATOM 761 O O . SER A 1 93 ? -4.103 -2.214 8.302 1.00 83.38 93 SER A O 1
ATOM 763 N N . CYS A 1 94 ? -5.770 -1.915 6.810 1.00 88.88 94 CYS A N 1
ATOM 764 C CA . CYS A 1 94 ? -5.301 -2.887 5.827 1.00 88.88 94 CYS A CA 1
ATOM 765 C C . CYS A 1 94 ? -4.464 -2.166 4.761 1.00 88.88 94 CYS A C 1
ATOM 767 O O . CYS A 1 94 ? -4.906 -1.163 4.208 1.00 88.88 94 CYS A O 1
ATOM 769 N N . GLY A 1 95 ? -3.248 -2.650 4.489 1.00 92.62 95 GLY A N 1
ATOM 770 C CA . GLY A 1 95 ? -2.310 -1.993 3.568 1.00 92.62 95 GLY A CA 1
ATOM 771 C C . GLY A 1 95 ? -2.358 -2.504 2.128 1.00 92.62 95 GLY A C 1
ATOM 772 O O . GLY A 1 95 ? -1.720 -1.922 1.258 1.00 92.62 95 GLY A O 1
ATOM 773 N N . SER A 1 96 ? -3.104 -3.575 1.851 1.00 95.75 96 SER A N 1
ATOM 774 C CA . SER A 1 96 ? -3.115 -4.242 0.539 1.00 95.75 96 SER A CA 1
ATOM 775 C C . SER A 1 96 ? -3.628 -3.365 -0.601 1.00 95.75 96 SER A C 1
ATOM 777 O O . SER A 1 96 ? -2.985 -3.285 -1.648 1.00 95.75 96 SER A O 1
ATOM 779 N N . ILE A 1 97 ? -4.737 -2.647 -0.398 1.00 96.50 97 ILE A N 1
ATOM 780 C CA . ILE A 1 97 ? -5.243 -1.700 -1.402 1.00 96.50 97 ILE A CA 1
ATOM 781 C C . ILE A 1 97 ? -4.269 -0.539 -1.587 1.00 96.50 97 ILE A C 1
ATOM 783 O O . ILE A 1 97 ? -3.971 -0.176 -2.722 1.00 96.50 97 ILE A O 1
ATOM 787 N N . ALA A 1 98 ? -3.736 0.015 -0.494 1.00 96.69 98 ALA A N 1
ATOM 788 C CA . ALA A 1 98 ? -2.766 1.103 -0.564 1.00 96.69 98 ALA A CA 1
ATOM 789 C C . ALA A 1 98 ? -1.533 0.699 -1.391 1.00 96.69 98 ALA A C 1
ATOM 791 O O . ALA A 1 98 ? -1.134 1.430 -2.293 1.00 96.69 98 ALA A O 1
ATOM 792 N N . LEU A 1 99 ? -0.992 -0.499 -1.160 1.00 97.12 99 LEU A N 1
ATOM 793 C CA . LEU A 1 99 ? 0.123 -1.054 -1.924 1.00 97.12 99 LEU A CA 1
ATOM 794 C C . LEU A 1 99 ? -0.190 -1.162 -3.425 1.00 97.12 99 LEU A C 1
ATOM 796 O O . LEU A 1 99 ? 0.609 -0.722 -4.250 1.00 97.12 99 LEU A O 1
ATOM 800 N N . VAL A 1 100 ? -1.353 -1.710 -3.785 1.00 97.00 100 VAL A N 1
ATOM 801 C CA . VAL A 1 100 ? -1.780 -1.830 -5.188 1.00 97.00 100 VAL A CA 1
ATOM 802 C C . VAL A 1 100 ? -1.945 -0.461 -5.845 1.00 97.00 100 VAL A C 1
ATOM 804 O O . VAL A 1 100 ? -1.464 -0.257 -6.958 1.00 97.00 100 VAL A O 1
ATOM 807 N N . LEU A 1 101 ? -2.581 0.492 -5.159 1.00 97.25 101 LEU A N 1
ATOM 808 C CA . LEU A 1 101 ? -2.722 1.862 -5.652 1.00 97.25 101 LEU A CA 1
ATOM 809 C C . LEU A 1 101 ? -1.351 2.526 -5.837 1.00 97.25 101 LEU A C 1
ATOM 811 O O . LEU A 1 101 ? -1.124 3.162 -6.860 1.00 97.25 101 LEU A O 1
ATOM 815 N N . GLY A 1 102 ? -0.412 2.313 -4.911 1.00 97.56 102 GLY A N 1
ATOM 816 C CA . GLY A 1 102 ? 0.962 2.796 -5.030 1.00 97.56 102 GLY A CA 1
ATOM 817 C C . GLY A 1 102 ? 1.710 2.210 -6.230 1.00 97.56 102 GLY A C 1
ATOM 818 O O . GLY A 1 102 ? 2.352 2.954 -6.970 1.00 97.56 102 GLY A O 1
ATOM 819 N N . LEU A 1 103 ? 1.582 0.904 -6.487 1.00 96.81 103 LEU A N 1
ATOM 820 C CA . LEU A 1 103 ? 2.172 0.257 -7.668 1.00 96.81 103 LEU A CA 1
ATOM 821 C C . LEU A 1 103 ? 1.536 0.751 -8.976 1.00 96.81 103 LEU A C 1
ATOM 823 O O . LEU A 1 103 ? 2.243 0.983 -9.957 1.00 96.81 103 LEU A O 1
ATOM 827 N N . ASN A 1 104 ? 0.219 0.961 -8.993 1.00 96.75 104 ASN A N 1
ATOM 828 C CA . ASN A 1 104 ? -0.465 1.537 -10.147 1.00 96.75 104 ASN A CA 1
ATOM 829 C C . ASN A 1 104 ? -0.003 2.976 -10.408 1.00 96.75 104 ASN A C 1
ATOM 831 O O . ASN A 1 104 ? 0.303 3.316 -11.549 1.00 96.75 104 ASN A O 1
ATOM 835 N N . SER A 1 105 ? 0.103 3.808 -9.367 1.00 96.94 105 SER A N 1
ATOM 836 C CA . SER A 1 105 ? 0.622 5.176 -9.467 1.00 96.94 105 SER A CA 1
ATOM 837 C C . SER A 1 105 ? 2.076 5.217 -9.939 1.00 96.94 105 SER A C 1
ATOM 839 O O . SER A 1 105 ? 2.415 6.050 -10.777 1.00 96.94 105 SER A O 1
ATOM 841 N N . PHE A 1 106 ? 2.916 4.289 -9.470 1.00 96.31 106 PHE A N 1
ATOM 842 C CA . PHE A 1 106 ? 4.274 4.099 -9.984 1.00 96.31 106 PHE A CA 1
ATOM 843 C C . PHE A 1 106 ? 4.265 3.799 -11.488 1.00 96.31 106 PHE A C 1
ATOM 845 O O . PHE A 1 106 ? 4.951 4.467 -12.257 1.00 96.31 106 PHE A O 1
ATOM 852 N N . SER A 1 107 ? 3.451 2.836 -11.923 1.00 95.69 107 SER A N 1
ATOM 853 C CA . SER A 1 107 ? 3.360 2.438 -13.331 1.00 95.69 107 SER A CA 1
ATOM 854 C C . SER A 1 107 ? 2.865 3.560 -14.237 1.00 95.69 107 SER A C 1
ATOM 856 O O . SER A 1 107 ? 3.406 3.782 -15.316 1.00 95.69 107 SER A O 1
ATOM 858 N N . ILE A 1 108 ? 1.857 4.299 -13.776 1.00 95.31 108 ILE A N 1
ATOM 859 C CA . ILE A 1 108 ? 1.324 5.473 -14.461 1.00 95.31 108 ILE A CA 1
ATOM 860 C C . ILE A 1 108 ? 2.413 6.539 -14.626 1.00 95.31 108 ILE A C 1
ATOM 862 O O . ILE A 1 108 ? 2.612 7.051 -15.725 1.00 95.31 108 ILE A O 1
ATOM 866 N N . ALA A 1 109 ? 3.147 6.852 -13.555 1.00 94.62 109 ALA A N 1
ATOM 867 C CA . ALA A 1 109 ? 4.226 7.832 -13.604 1.00 94.62 109 ALA A CA 1
ATOM 868 C C . ALA A 1 109 ? 5.363 7.382 -14.537 1.00 94.62 109 ALA A C 1
ATOM 870 O O . ALA A 1 109 ? 5.876 8.192 -15.304 1.00 94.62 109 ALA A O 1
ATOM 871 N N . MET A 1 110 ? 5.716 6.094 -14.530 1.00 91.88 110 MET A N 1
ATOM 872 C CA . MET A 1 110 ? 6.689 5.527 -15.468 1.00 91.88 110 MET A CA 1
ATOM 873 C C . MET A 1 110 ? 6.223 5.622 -16.925 1.00 91.88 110 MET A C 1
ATOM 875 O O . MET A 1 110 ? 7.014 6.016 -17.776 1.00 91.88 110 MET A O 1
ATOM 879 N N . ASN A 1 111 ? 4.950 5.332 -17.210 1.00 92.31 111 ASN A N 1
ATOM 880 C CA . ASN A 1 111 ? 4.379 5.457 -18.554 1.00 92.31 111 ASN A CA 1
ATOM 881 C C . ASN A 1 111 ? 4.455 6.904 -19.073 1.00 92.31 111 ASN A C 1
ATOM 883 O O . ASN A 1 111 ? 4.941 7.135 -20.177 1.00 92.31 111 ASN A O 1
ATOM 887 N N . VAL A 1 112 ? 4.054 7.883 -18.253 1.00 90.25 112 VAL A N 1
ATOM 888 C CA . VAL A 1 112 ? 4.141 9.312 -18.608 1.00 90.25 112 VAL A CA 1
ATOM 889 C C . VAL A 1 112 ? 5.587 9.721 -18.889 1.00 90.25 112 VAL A C 1
ATOM 891 O O . VAL A 1 112 ? 5.847 10.515 -19.788 1.00 90.25 112 VAL A O 1
ATOM 894 N N . ARG A 1 113 ? 6.549 9.170 -18.144 1.00 87.06 113 ARG A N 1
ATOM 895 C CA . ARG A 1 113 ? 7.966 9.453 -18.376 1.00 87.06 113 ARG A CA 1
ATOM 896 C C . ARG A 1 113 ? 8.510 8.811 -19.643 1.00 87.06 113 ARG A C 1
ATOM 898 O O . ARG A 1 113 ? 9.254 9.487 -20.338 1.00 87.06 113 ARG A O 1
ATOM 905 N N . GLU A 1 114 ? 8.155 7.560 -19.941 1.00 85.06 114 GLU A N 1
ATOM 906 C CA . GLU A 1 114 ? 8.516 6.926 -21.221 1.00 85.06 114 GLU A CA 1
ATOM 907 C C . GLU A 1 114 ? 7.989 7.768 -22.390 1.00 85.06 114 GLU A C 1
ATOM 909 O O . GLU A 1 114 ? 8.729 8.056 -23.327 1.00 85.06 114 GLU A O 1
ATOM 914 N N . PHE A 1 115 ? 6.742 8.238 -22.289 1.00 84.75 115 PHE A N 1
ATOM 915 C CA . PHE A 1 115 ? 6.136 9.108 -23.292 1.00 84.75 115 PHE A CA 1
ATOM 916 C C . PHE A 1 115 ? 6.888 10.441 -23.445 1.00 84.75 115 PHE A C 1
ATOM 918 O O . PHE A 1 115 ? 7.222 10.836 -24.559 1.00 84.75 115 PHE A O 1
ATOM 925 N N . ASN A 1 116 ? 7.204 11.116 -22.335 1.00 83.06 116 ASN A N 1
ATOM 926 C CA . ASN A 1 116 ? 7.921 12.396 -22.359 1.00 83.06 116 ASN A CA 1
ATOM 927 C C . ASN A 1 116 ? 9.374 12.269 -22.837 1.00 83.06 116 ASN A C 1
ATOM 929 O O . ASN A 1 116 ? 9.901 13.220 -23.401 1.00 83.06 116 ASN A O 1
ATOM 933 N N . ALA A 1 117 ? 10.009 11.115 -22.627 1.00 79.00 117 ALA A N 1
ATOM 934 C CA . ALA A 1 117 ? 11.346 10.814 -23.137 1.00 79.00 117 ALA A CA 1
ATOM 935 C C . ALA A 1 117 ? 11.352 10.497 -24.646 1.00 79.00 117 ALA A C 1
ATOM 937 O O . ALA A 1 117 ? 12.369 10.077 -25.187 1.00 79.00 117 ALA A O 1
ATOM 938 N N . GLY A 1 118 ? 10.213 10.635 -25.335 1.00 75.75 118 GLY A N 1
ATOM 939 C CA . GLY A 1 118 ? 10.120 10.368 -26.767 1.00 75.75 118 GLY A CA 1
ATOM 940 C C . GLY A 1 118 ? 10.302 8.893 -27.127 1.00 75.75 118 GLY A C 1
ATOM 941 O O . GLY A 1 118 ? 10.582 8.590 -28.286 1.00 75.75 118 GLY A O 1
ATOM 942 N N . VAL A 1 119 ? 10.137 7.968 -26.167 1.00 72.31 119 VAL A N 1
ATOM 943 C CA . VAL A 1 119 ? 10.146 6.525 -26.436 1.00 72.31 119 VAL A CA 1
ATOM 944 C C . VAL A 1 119 ? 8.911 6.208 -27.269 1.00 72.31 119 VAL A C 1
ATOM 946 O O . VAL A 1 119 ? 7.811 6.004 -26.751 1.00 72.31 119 VAL A O 1
ATOM 949 N N . SER A 1 120 ? 9.080 6.200 -28.588 1.00 63.44 120 SER A N 1
ATOM 950 C CA . SER A 1 120 ? 8.031 5.797 -29.507 1.00 63.44 120 SER A CA 1
ATOM 951 C C . SER A 1 120 ? 7.745 4.305 -29.319 1.00 63.44 120 SER A C 1
ATOM 953 O O . SER A 1 120 ? 8.632 3.472 -29.117 1.00 63.44 120 SER A O 1
ATOM 955 N N . ALA A 1 121 ? 6.469 3.933 -29.406 1.00 62.81 121 ALA A N 1
ATOM 956 C CA . ALA A 1 121 ? 6.035 2.538 -29.314 1.00 62.81 121 ALA A CA 1
ATOM 957 C C . ALA A 1 121 ? 6.477 1.682 -30.520 1.00 62.81 121 ALA A C 1
ATOM 959 O O . ALA A 1 121 ? 6.023 0.548 -30.661 1.00 62.81 121 ALA A O 1
ATOM 960 N N . ILE A 1 122 ? 7.302 2.230 -31.412 1.00 64.69 122 ILE A N 1
ATOM 961 C CA . ILE A 1 122 ? 7.721 1.625 -32.668 1.00 64.69 122 ILE A CA 1
ATOM 962 C C . ILE A 1 122 ? 9.240 1.757 -32.730 1.00 64.69 122 ILE A C 1
ATOM 964 O O . ILE A 1 122 ? 9.751 2.840 -33.008 1.00 64.69 122 ILE A O 1
ATOM 968 N N . SER A 1 123 ? 9.942 0.662 -32.448 1.00 63.38 123 SER A N 1
ATOM 969 C CA . SER A 1 123 ? 11.352 0.511 -32.801 1.00 63.38 123 SER A CA 1
ATOM 970 C C . SER A 1 123 ? 11.426 -0.313 -34.081 1.00 63.38 123 SER A C 1
ATOM 972 O O . SER A 1 123 ? 10.861 -1.408 -34.141 1.00 63.38 123 SER A O 1
ATOM 974 N N . VAL A 1 124 ? 12.075 0.231 -35.108 1.00 66.62 124 VAL A N 1
ATOM 975 C CA . VAL A 1 124 ? 12.441 -0.527 -36.306 1.00 66.62 124 VAL A CA 1
ATOM 976 C C . VAL A 1 124 ? 13.781 -1.176 -35.994 1.00 66.62 124 VAL A C 1
ATOM 978 O O . VAL A 1 124 ? 14.741 -0.475 -35.693 1.00 66.62 124 VAL A O 1
ATOM 981 N N . GLU A 1 125 ? 13.808 -2.502 -35.964 1.00 65.19 125 GLU A N 1
ATOM 982 C CA . GLU A 1 125 ? 15.036 -3.278 -35.818 1.00 65.19 125 GLU A CA 1
ATOM 983 C C . GLU A 1 125 ? 15.303 -3.900 -37.195 1.00 65.19 125 GLU A C 1
ATOM 985 O O . GLU A 1 125 ? 14.418 -4.549 -37.765 1.00 65.19 125 GLU A O 1
ATOM 990 N N . HIS A 1 126 ? 16.469 -3.607 -37.775 1.00 64.75 126 HIS A N 1
ATOM 991 C CA . HIS A 1 126 ? 16.939 -4.274 -38.986 1.00 64.75 126 HIS A CA 1
ATOM 992 C C . HIS A 1 126 ? 17.613 -5.572 -38.553 1.00 64.75 126 HIS A C 1
ATOM 994 O O . HIS A 1 126 ? 18.604 -5.534 -37.827 1.00 64.75 126 HIS A O 1
ATOM 1000 N N . ASP A 1 127 ? 17.032 -6.702 -38.948 1.00 67.69 127 ASP A N 1
ATOM 1001 C CA . ASP A 1 127 ? 17.658 -8.008 -38.758 1.00 67.69 127 ASP A CA 1
ATOM 1002 C C . ASP A 1 127 ? 18.777 -8.196 -39.800 1.00 67.69 127 ASP A C 1
ATOM 1004 O O . ASP A 1 127 ? 18.694 -7.628 -40.894 1.00 67.69 127 ASP A O 1
ATOM 1008 N N . ASP A 1 128 ? 19.795 -9.007 -39.494 1.00 75.25 128 ASP A N 1
ATOM 1009 C CA . ASP A 1 128 ? 20.964 -9.247 -40.371 1.00 75.25 128 ASP A CA 1
ATOM 1010 C C . ASP A 1 128 ? 20.573 -9.816 -41.759 1.00 75.25 128 ASP A C 1
ATOM 1012 O O . ASP A 1 128 ? 21.353 -9.761 -42.710 1.00 75.25 128 ASP A O 1
ATOM 1016 N N . ASP A 1 129 ? 19.337 -10.308 -41.893 1.00 79.50 129 ASP A N 1
ATOM 1017 C CA . ASP A 1 129 ? 18.723 -10.814 -43.127 1.00 79.50 129 ASP A CA 1
ATOM 1018 C C . ASP A 1 129 ? 17.945 -9.744 -43.936 1.00 79.50 129 ASP A C 1
ATOM 1020 O O . ASP A 1 129 ? 17.098 -10.083 -44.769 1.00 79.50 129 ASP A O 1
ATOM 1024 N N . ASP A 1 130 ? 18.198 -8.448 -43.712 1.00 72.50 130 ASP A N 1
ATOM 1025 C CA . ASP A 1 130 ? 17.575 -7.320 -44.440 1.00 72.50 130 ASP A CA 1
ATOM 1026 C C . ASP A 1 130 ? 16.036 -7.235 -44.258 1.00 72.50 130 ASP A C 1
ATOM 1028 O O . ASP A 1 130 ? 15.321 -6.539 -44.990 1.00 72.50 130 ASP A O 1
ATOM 1032 N N . GLN A 1 131 ? 15.485 -7.941 -43.259 1.00 72.62 131 GLN A N 1
ATOM 1033 C CA . GLN A 1 131 ? 14.074 -7.850 -42.886 1.00 72.62 131 GLN A CA 1
ATOM 1034 C C . GLN A 1 131 ? 13.861 -6.773 -41.824 1.00 72.62 131 GLN A C 1
ATOM 1036 O O . GLN A 1 131 ? 14.390 -6.827 -40.715 1.00 72.62 131 GLN A O 1
ATOM 1041 N N . THR A 1 132 ? 13.004 -5.808 -42.154 1.00 69.88 132 THR A N 1
ATOM 1042 C CA . THR A 1 132 ? 12.533 -4.793 -41.210 1.00 69.88 132 THR A CA 1
ATOM 1043 C C . THR A 1 132 ? 11.475 -5.396 -40.293 1.00 69.88 132 THR A C 1
ATOM 1045 O O . THR A 1 132 ? 10.298 -5.518 -40.648 1.00 69.88 132 THR A O 1
ATOM 1048 N N . VAL A 1 133 ? 11.870 -5.777 -39.078 1.00 72.94 133 VAL A N 1
ATOM 1049 C CA . VAL A 1 133 ? 10.918 -6.236 -38.065 1.00 72.94 133 VAL A CA 1
ATOM 1050 C C . VAL A 1 133 ? 10.432 -5.020 -37.283 1.00 72.94 133 VAL A C 1
ATOM 1052 O O . VAL A 1 133 ? 11.147 -4.425 -36.479 1.00 72.94 133 VAL A O 1
ATOM 1055 N N . VAL A 1 134 ? 9.175 -4.631 -37.509 1.00 72.94 134 VAL A N 1
ATOM 1056 C CA . VAL A 1 134 ? 8.529 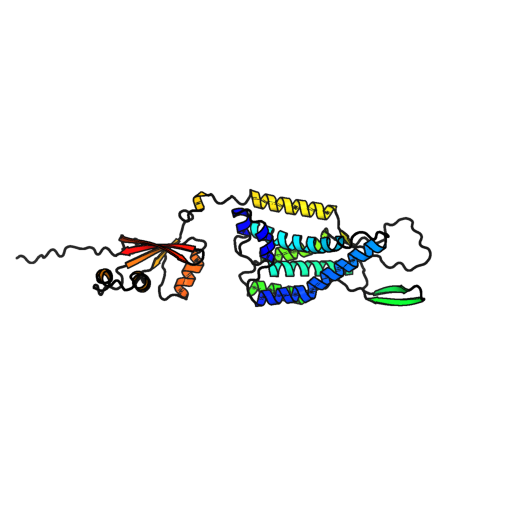-3.570 -36.726 1.00 72.94 134 VAL A CA 1
ATOM 1057 C C . VAL A 1 134 ? 8.188 -4.125 -35.343 1.00 72.94 134 VAL A C 1
ATOM 1059 O O . VAL A 1 134 ? 7.127 -4.722 -35.136 1.00 72.94 134 VAL A O 1
ATOM 1062 N N . GLN A 1 135 ? 9.084 -3.937 -34.376 1.00 70.44 135 GLN A N 1
ATOM 1063 C CA . GLN A 1 135 ? 8.851 -4.381 -33.009 1.00 70.44 135 GLN A CA 1
ATOM 1064 C C . GLN A 1 135 ? 8.070 -3.303 -32.246 1.00 70.44 135 GLN A C 1
ATOM 1066 O O . GLN A 1 135 ? 8.527 -2.179 -32.031 1.00 70.44 135 GLN A O 1
ATOM 1071 N N . LYS A 1 136 ? 6.846 -3.642 -31.829 1.00 74.69 136 LYS A N 1
ATOM 1072 C CA . LYS A 1 136 ? 6.022 -2.742 -31.020 1.00 74.69 136 LYS A CA 1
ATOM 1073 C C . LYS A 1 136 ? 6.532 -2.732 -29.579 1.00 74.69 136 LYS A C 1
ATOM 1075 O O . LYS A 1 136 ? 6.394 -3.721 -28.858 1.00 74.69 136 LYS A O 1
ATOM 1080 N N . THR A 1 137 ? 7.084 -1.609 -29.137 1.00 71.94 137 THR A N 1
ATOM 1081 C CA . THR A 1 137 ? 7.555 -1.433 -27.763 1.00 71.94 137 THR A CA 1
ATOM 1082 C C . THR A 1 137 ? 6.356 -1.340 -26.819 1.00 71.94 137 THR A C 1
ATOM 1084 O O . THR A 1 137 ? 5.583 -0.382 -26.850 1.00 71.94 137 THR A O 1
ATOM 1087 N N . GLU A 1 138 ? 6.174 -2.346 -25.964 1.00 82.12 138 GLU A N 1
ATOM 1088 C CA . GLU A 1 138 ? 5.136 -2.329 -24.927 1.00 82.12 138 GLU A CA 1
ATOM 1089 C C . GLU A 1 138 ? 5.474 -1.287 -23.852 1.00 82.12 138 GLU A C 1
ATOM 1091 O O . GLU A 1 138 ? 6.449 -1.464 -23.127 1.00 82.12 138 GLU A O 1
ATOM 1096 N N . MET A 1 139 ? 4.677 -0.224 -23.727 1.00 87.56 139 MET A N 1
ATOM 1097 C CA . MET A 1 139 ? 4.814 0.772 -22.653 1.00 87.56 139 MET A CA 1
ATOM 1098 C C . MET A 1 139 ? 4.369 0.215 -21.290 1.00 87.56 139 MET A C 1
ATOM 1100 O O . MET A 1 139 ? 3.610 -0.760 -21.223 1.00 87.56 139 MET A O 1
ATOM 1104 N N . PHE A 1 140 ? 4.771 0.865 -20.189 1.00 91.12 140 PHE A N 1
ATOM 1105 C CA . PHE A 1 140 ? 4.210 0.557 -18.862 1.00 91.12 140 PHE A CA 1
ATOM 1106 C C . PHE A 1 140 ? 2.673 0.639 -18.869 1.00 91.12 140 PHE A C 1
ATOM 1108 O O . PHE A 1 140 ? 2.110 1.533 -19.503 1.00 91.12 140 PHE A O 1
ATOM 1115 N N . PRO A 1 141 ? 1.951 -0.246 -18.157 1.00 93.38 141 PRO A N 1
ATOM 1116 C CA . PRO A 1 141 ? 0.501 -0.141 -18.081 1.00 93.38 141 PRO A CA 1
ATOM 1117 C C . PRO A 1 141 ? 0.097 1.150 -17.355 1.00 93.38 141 PRO A C 1
ATOM 1119 O O . PRO A 1 141 ? 0.644 1.478 -16.304 1.00 93.38 141 PRO A O 1
ATOM 1122 N N . ALA A 1 142 ? -0.906 1.858 -17.871 1.00 93.88 142 ALA A N 1
ATOM 1123 C CA . ALA A 1 142 ? -1.425 3.085 -17.266 1.00 93.88 142 ALA A CA 1
ATOM 1124 C C . ALA A 1 142 ? -2.885 2.898 -16.798 1.00 93.88 142 ALA A C 1
ATOM 1126 O O . ALA A 1 142 ? -3.814 3.386 -17.446 1.00 93.88 142 ALA A O 1
ATOM 1127 N N . PRO A 1 143 ? -3.129 2.150 -15.702 1.00 94.00 143 PRO A N 1
ATOM 1128 C CA . PRO A 1 143 ? -4.471 1.798 -15.238 1.00 94.00 143 PRO A CA 1
ATOM 1129 C C . PRO A 1 143 ? -5.190 2.964 -14.531 1.00 94.00 143 PRO A C 1
ATOM 1131 O O . PRO A 1 143 ? -5.611 2.832 -13.384 1.00 94.00 143 PRO A O 1
ATOM 1134 N N . TRP A 1 144 ? -5.357 4.110 -15.193 1.00 93.00 144 TRP A N 1
ATOM 1135 C CA . TRP A 1 144 ? -5.967 5.314 -14.612 1.00 93.00 144 TRP A CA 1
ATOM 1136 C C . TRP A 1 144 ? -7.384 5.069 -14.091 1.00 93.00 144 TRP A C 1
ATOM 1138 O O . TRP A 1 144 ? -7.659 5.263 -12.908 1.00 93.00 144 TRP A O 1
ATOM 1148 N N . VAL A 1 145 ? -8.265 4.583 -14.967 1.00 94.75 145 VAL A N 1
ATOM 1149 C CA . VAL A 1 145 ? -9.680 4.336 -14.662 1.00 94.75 145 VAL A CA 1
ATOM 1150 C C . VAL A 1 145 ? -9.860 3.383 -13.473 1.00 94.75 145 VAL A C 1
ATOM 1152 O O . VAL A 1 145 ? -10.485 3.787 -12.494 1.00 94.75 145 VAL A O 1
ATOM 1155 N N . PRO A 1 146 ? -9.303 2.155 -13.474 1.00 93.94 146 PRO A N 1
ATOM 1156 C CA . PRO A 1 146 ? -9.477 1.245 -12.342 1.00 93.94 146 PRO A CA 1
ATOM 1157 C C . PRO A 1 146 ? -8.817 1.769 -11.060 1.00 93.94 146 PRO A C 1
ATOM 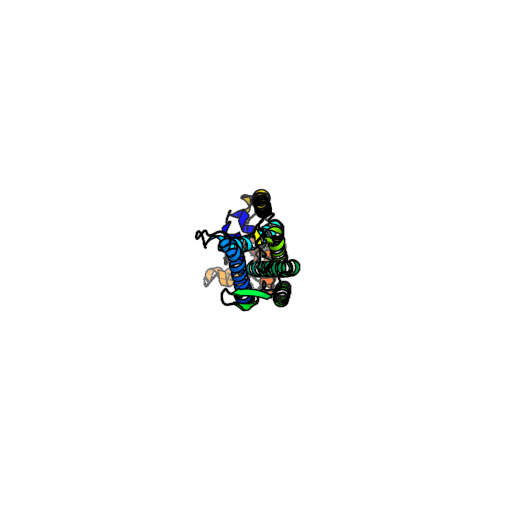1159 O O . PRO A 1 146 ? -9.350 1.530 -9.983 1.00 93.94 146 PRO A O 1
ATOM 1162 N N . THR A 1 147 ? -7.711 2.519 -11.142 1.00 95.06 147 THR A N 1
ATOM 1163 C CA . THR A 1 147 ? -7.074 3.121 -9.955 1.00 95.06 147 THR A CA 1
ATOM 1164 C C . THR A 1 147 ? -7.989 4.156 -9.305 1.00 95.06 147 THR A C 1
ATOM 1166 O O . THR A 1 147 ? -8.196 4.106 -8.095 1.00 95.06 147 THR A O 1
ATOM 1169 N N . ILE A 1 148 ? -8.593 5.046 -10.101 1.00 94.38 148 ILE A N 1
ATOM 1170 C CA . 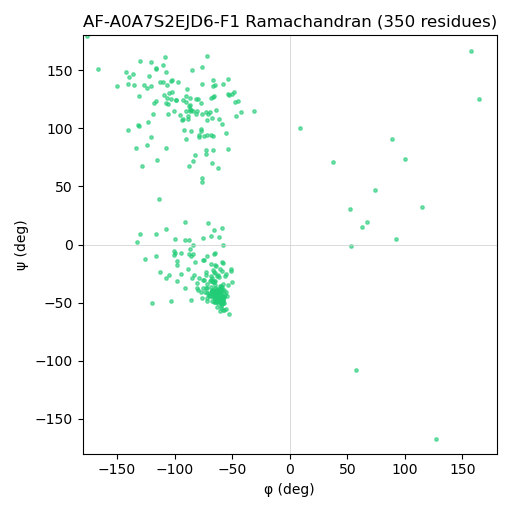ILE A 1 148 ? -9.547 6.054 -9.614 1.00 94.38 148 ILE A CA 1
ATOM 1171 C C . ILE A 1 148 ? -10.791 5.376 -9.030 1.00 94.38 148 ILE A C 1
ATOM 1173 O O . ILE A 1 148 ? -11.211 5.720 -7.928 1.00 94.38 148 ILE A O 1
ATOM 1177 N N . LEU A 1 149 ? -11.354 4.384 -9.727 1.00 96.00 149 LEU A N 1
ATOM 1178 C CA . LEU A 1 149 ? -12.548 3.674 -9.263 1.00 96.00 149 LEU A CA 1
ATOM 1179 C C . LEU A 1 149 ? -12.302 2.919 -7.954 1.00 96.00 149 LEU A C 1
ATOM 1181 O O . LEU A 1 149 ? -13.100 3.042 -7.027 1.00 96.00 149 LEU A O 1
ATOM 1185 N N . ILE A 1 150 ? -11.193 2.181 -7.846 1.00 95.94 150 ILE A N 1
ATOM 1186 C CA . ILE A 1 150 ? -10.835 1.462 -6.616 1.00 95.94 150 ILE A CA 1
ATOM 1187 C C . ILE A 1 150 ? -10.601 2.451 -5.478 1.00 95.94 150 ILE A C 1
ATOM 1189 O O . ILE A 1 150 ? -11.086 2.213 -4.374 1.00 95.94 150 ILE A O 1
ATOM 1193 N N . PHE A 1 151 ? -9.904 3.562 -5.727 1.00 95.69 151 PHE A N 1
ATOM 1194 C CA . PHE A 1 151 ? -9.677 4.590 -4.714 1.00 95.69 151 PHE A CA 1
ATOM 1195 C C . PHE A 1 151 ? -10.997 5.173 -4.197 1.00 95.69 151 PHE A C 1
ATOM 1197 O O . PHE A 1 151 ? -11.254 5.110 -2.996 1.00 95.69 151 PHE A O 1
ATOM 1204 N N . LEU A 1 152 ? -11.865 5.665 -5.089 1.00 95.62 152 LEU A N 1
ATOM 1205 C CA . LEU A 1 152 ? -13.154 6.251 -4.710 1.00 95.62 152 LEU A CA 1
ATOM 1206 C C . LEU A 1 152 ? -14.039 5.242 -3.976 1.00 95.62 152 LEU A C 1
ATOM 1208 O O . LEU A 1 152 ? -14.560 5.544 -2.905 1.00 95.62 152 LEU A O 1
ATOM 1212 N N . TYR A 1 153 ? -14.149 4.019 -4.499 1.00 95.12 153 TYR A N 1
ATOM 1213 C CA . TYR A 1 153 ? -14.925 2.966 -3.852 1.00 95.12 153 TYR A CA 1
ATOM 1214 C C . TYR A 1 153 ? -14.393 2.660 -2.447 1.00 95.12 153 TYR A C 1
ATOM 1216 O O . TYR A 1 153 ? -15.156 2.535 -1.492 1.00 95.12 153 TYR A O 1
ATOM 1224 N N . THR A 1 154 ? -13.073 2.564 -2.304 1.00 93.12 154 THR A N 1
ATOM 1225 C CA . THR A 1 154 ? -12.447 2.225 -1.027 1.00 93.12 154 THR A CA 1
ATOM 1226 C C . THR A 1 154 ? -12.630 3.322 0.009 1.00 93.12 154 THR A C 1
ATOM 1228 O O . THR A 1 154 ? -12.947 3.020 1.156 1.00 93.12 154 THR A O 1
ATOM 1231 N N . VAL A 1 155 ? -12.492 4.584 -0.392 1.00 90.62 155 VAL A N 1
ATOM 1232 C CA . VAL A 1 155 ? -12.701 5.731 0.498 1.00 90.62 155 VAL A CA 1
ATOM 1233 C C . VAL A 1 155 ? -14.162 5.836 0.943 1.00 90.62 155 VAL A C 1
ATOM 1235 O O . VAL A 1 155 ? -14.416 6.111 2.111 1.00 90.62 155 VAL A O 1
ATOM 1238 N N . CYS A 1 156 ? -15.121 5.600 0.045 1.00 91.00 156 CYS A N 1
ATOM 1239 C CA . CYS A 1 156 ? -16.541 5.774 0.354 1.00 91.00 156 CYS A CA 1
ATOM 1240 C C . CYS A 1 156 ? -17.158 4.598 1.123 1.00 91.00 156 CYS A C 1
ATOM 1242 O O . CYS A 1 156 ? -18.013 4.818 1.975 1.00 91.00 156 CYS A O 1
ATOM 1244 N N . PHE A 1 157 ? -16.759 3.359 0.821 1.00 90.50 157 PHE A N 1
ATOM 1245 C CA . PHE A 1 157 ? -17.490 2.168 1.275 1.00 90.50 157 PHE A CA 1
ATOM 1246 C C . PHE A 1 157 ? -16.702 1.257 2.219 1.00 90.50 157 PHE A C 1
ATOM 1248 O O . PHE A 1 157 ? -17.277 0.323 2.776 1.00 90.50 157 PHE A O 1
ATOM 1255 N N . LEU A 1 158 ? -15.395 1.474 2.406 1.00 88.31 158 LEU A N 1
ATOM 1256 C CA . LEU A 1 158 ? -14.540 0.542 3.144 1.00 88.31 158 LEU A CA 1
ATOM 1257 C C . LEU A 1 158 ? -13.823 1.239 4.313 1.00 88.31 158 LEU A C 1
ATOM 1259 O O . LEU A 1 158 ? -12.657 1.615 4.181 1.00 88.31 158 LEU A O 1
ATOM 1263 N N . PRO A 1 159 ? -14.468 1.339 5.494 1.00 79.31 159 PRO A N 1
ATOM 1264 C CA . PRO A 1 159 ? -13.988 2.155 6.617 1.00 79.31 159 PRO A CA 1
ATOM 1265 C C . PRO A 1 159 ? -12.655 1.681 7.217 1.00 79.31 159 PRO A C 1
ATOM 1267 O O . PRO A 1 159 ? -11.978 2.433 7.910 1.00 79.31 159 PRO A O 1
ATOM 1270 N N . TYR A 1 160 ? -12.250 0.438 6.942 1.00 80.56 160 TYR A N 1
ATOM 1271 C CA . TYR A 1 160 ? -10.996 -0.149 7.427 1.00 80.56 160 TYR A CA 1
ATOM 1272 C C . TYR A 1 160 ? -9.764 0.189 6.573 1.00 80.56 160 TYR A C 1
ATOM 1274 O O . TYR A 1 160 ? -8.661 -0.274 6.878 1.00 80.56 160 TYR A O 1
ATOM 1282 N N . ASN A 1 161 ? -9.933 0.954 5.493 1.00 85.62 161 ASN A N 1
ATOM 1283 C CA . ASN A 1 161 ? -8.834 1.424 4.660 1.00 85.62 161 ASN A CA 1
ATOM 1284 C C . ASN A 1 161 ? -8.590 2.907 4.930 1.00 85.62 161 ASN A C 1
ATOM 1286 O O . ASN A 1 161 ? -9.404 3.764 4.595 1.00 85.62 161 ASN A O 1
ATOM 1290 N N . SER A 1 162 ? -7.445 3.215 5.531 1.00 90.75 162 SER A N 1
ATOM 1291 C CA . SER A 1 162 ? -7.083 4.597 5.828 1.00 90.75 162 SER A CA 1
ATOM 1292 C C . SER A 1 162 ? -6.794 5.396 4.554 1.00 90.75 162 SER A C 1
ATOM 1294 O O . SER A 1 162 ? -5.908 5.036 3.773 1.00 90.75 162 SER A O 1
ATOM 1296 N N . LEU A 1 163 ? -7.476 6.537 4.393 1.00 90.62 163 LEU A N 1
ATOM 1297 C CA . LEU A 1 163 ? -7.207 7.514 3.331 1.00 90.62 163 LEU A CA 1
ATOM 1298 C C . LEU A 1 163 ? -5.737 7.949 3.329 1.00 90.62 163 LEU A C 1
ATOM 1300 O O . LEU A 1 163 ? -5.107 7.985 2.276 1.00 90.62 163 LEU A O 1
ATOM 1304 N N . ILE A 1 164 ? -5.175 8.222 4.511 1.00 89.69 164 ILE A N 1
ATOM 1305 C CA . ILE A 1 164 ? -3.778 8.651 4.659 1.00 89.69 164 ILE A CA 1
ATOM 1306 C C . ILE A 1 164 ? -2.829 7.573 4.119 1.00 89.69 164 ILE A C 1
ATOM 1308 O O . ILE A 1 164 ? -1.879 7.880 3.399 1.00 89.69 164 ILE A O 1
ATOM 1312 N N . MET A 1 165 ? -3.101 6.300 4.417 1.00 93.06 165 MET A N 1
ATOM 1313 C CA . MET A 1 165 ? -2.284 5.183 3.935 1.00 93.06 165 MET A CA 1
ATOM 1314 C C . MET A 1 165 ? -2.370 5.033 2.409 1.00 93.06 165 MET A C 1
ATOM 1316 O O . MET A 1 165 ? -1.345 4.869 1.753 1.00 93.06 165 MET A O 1
ATOM 1320 N N . MET A 1 166 ? -3.568 5.144 1.827 1.00 95.00 166 MET A N 1
ATOM 1321 C CA . MET A 1 166 ? -3.747 5.075 0.371 1.00 95.00 166 MET A CA 1
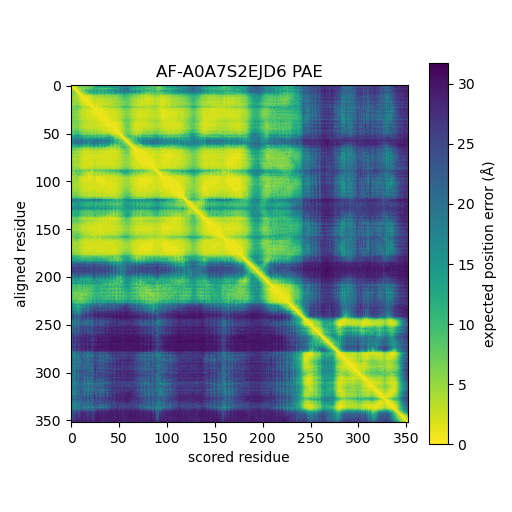ATOM 1322 C C . MET A 1 166 ? -3.053 6.234 -0.353 1.00 95.00 166 MET A C 1
ATOM 1324 O O . MET A 1 166 ? -2.275 6.001 -1.276 1.00 95.00 166 MET A O 1
ATOM 1328 N N . VAL A 1 167 ? -3.279 7.473 0.093 1.00 95.50 167 VAL A N 1
ATOM 1329 C CA . VAL A 1 167 ? -2.676 8.670 -0.515 1.00 95.50 167 VAL A CA 1
ATOM 1330 C C . VAL A 1 167 ? -1.154 8.629 -0.392 1.00 95.50 167 VAL A C 1
ATOM 1332 O O . VAL A 1 167 ? -0.456 8.851 -1.377 1.00 95.50 167 VAL A O 1
ATOM 1335 N N . SER A 1 168 ? -0.621 8.284 0.784 1.00 95.06 168 SER A N 1
ATOM 1336 C CA . SER A 1 168 ? 0.829 8.154 0.971 1.00 95.06 168 SER A CA 1
ATOM 1337 C C . SER A 1 168 ? 1.441 7.080 0.073 1.00 95.06 168 SER A C 1
ATOM 1339 O O . SER A 1 168 ? 2.482 7.334 -0.523 1.00 95.06 168 SER A O 1
ATOM 1341 N N . ALA A 1 169 ? 0.797 5.923 -0.105 1.00 96.94 169 ALA A N 1
ATOM 1342 C CA . ALA A 1 169 ? 1.283 4.891 -1.019 1.00 96.94 169 ALA A CA 1
ATOM 1343 C C . ALA A 1 169 ? 1.297 5.358 -2.485 1.00 96.94 169 ALA A C 1
ATOM 1345 O O . ALA A 1 169 ? 2.278 5.122 -3.189 1.00 96.94 169 ALA A O 1
ATOM 1346 N N . MET A 1 170 ? 0.249 6.059 -2.935 1.00 97.25 170 MET A N 1
ATOM 1347 C CA . MET A 1 170 ? 0.183 6.644 -4.282 1.00 97.25 170 MET A CA 1
ATOM 1348 C C . MET A 1 170 ? 1.288 7.679 -4.506 1.00 97.25 170 MET A C 1
ATOM 1350 O O . MET A 1 170 ? 2.003 7.615 -5.507 1.00 97.25 170 MET A O 1
ATOM 1354 N N . VAL A 1 171 ? 1.470 8.593 -3.547 1.00 95.44 171 VAL A N 1
ATOM 1355 C CA . VAL A 1 171 ? 2.540 9.598 -3.566 1.00 95.44 171 VAL A CA 1
ATOM 1356 C C . VAL A 1 171 ? 3.901 8.907 -3.618 1.00 95.44 171 VAL A C 1
ATOM 1358 O O . VAL A 1 171 ? 4.686 9.183 -4.519 1.00 95.44 171 VAL A O 1
ATOM 1361 N N . LEU A 1 172 ? 4.163 7.947 -2.730 1.00 95.31 172 LEU A N 1
ATOM 1362 C CA . LEU A 1 172 ? 5.406 7.175 -2.734 1.00 95.31 172 LEU A CA 1
ATOM 1363 C C . LEU A 1 172 ? 5.644 6.465 -4.068 1.00 95.31 172 LEU A C 1
ATOM 1365 O O . LEU A 1 172 ? 6.777 6.456 -4.540 1.00 95.31 172 LEU A O 1
ATOM 1369 N N . GLY A 1 173 ? 4.605 5.926 -4.707 1.00 95.81 173 GLY A N 1
ATOM 1370 C CA . GLY A 1 173 ? 4.708 5.333 -6.039 1.00 95.81 173 GLY A CA 1
ATOM 1371 C C . GLY A 1 173 ? 5.167 6.333 -7.102 1.00 95.81 173 GLY A C 1
ATOM 1372 O O . GLY A 1 173 ? 6.128 6.059 -7.823 1.00 95.81 173 GLY A O 1
ATOM 1373 N N . ILE A 1 174 ? 4.547 7.517 -7.157 1.00 94.44 174 ILE A N 1
ATOM 1374 C CA . ILE A 1 174 ? 4.928 8.594 -8.092 1.00 94.44 174 ILE A CA 1
ATOM 1375 C C . ILE A 1 174 ? 6.361 9.067 -7.822 1.00 94.44 174 ILE A C 1
ATOM 1377 O O . ILE A 1 174 ? 7.170 9.146 -8.745 1.00 94.44 174 ILE A O 1
ATOM 1381 N N . PHE A 1 175 ? 6.697 9.341 -6.560 1.00 92.00 175 PHE A N 1
ATOM 1382 C CA . PHE A 1 175 ? 8.036 9.782 -6.167 1.00 92.00 175 PHE A CA 1
ATOM 1383 C C . PHE A 1 175 ? 9.093 8.721 -6.491 1.00 92.00 175 PHE A C 1
ATOM 1385 O O . PHE A 1 175 ? 10.154 9.044 -7.019 1.00 92.00 175 PHE A O 1
ATOM 1392 N N . THR A 1 176 ? 8.803 7.442 -6.253 1.00 90.38 176 THR A N 1
ATOM 1393 C CA . THR A 1 176 ? 9.721 6.352 -6.606 1.00 90.38 176 THR A CA 1
ATOM 1394 C C . THR A 1 176 ? 9.954 6.321 -8.116 1.00 90.38 176 THR A C 1
ATOM 1396 O O . THR A 1 176 ? 11.099 6.266 -8.555 1.00 90.38 176 THR A O 1
ATOM 1399 N N . ALA A 1 177 ? 8.899 6.446 -8.925 1.00 90.00 177 ALA A N 1
ATOM 1400 C CA . ALA A 1 177 ? 9.034 6.508 -10.378 1.00 90.00 177 ALA A CA 1
ATOM 1401 C C . ALA A 1 177 ? 9.875 7.705 -10.838 1.00 90.00 177 ALA A C 1
ATOM 1403 O O . ALA A 1 177 ? 10.674 7.550 -11.754 1.00 90.00 177 ALA A O 1
ATOM 1404 N N . GLN A 1 178 ? 9.721 8.880 -10.218 1.00 85.50 178 GLN A N 1
ATOM 1405 C CA . GLN A 1 178 ? 10.427 10.108 -10.603 1.00 85.50 178 GLN A CA 1
ATOM 1406 C C . GLN A 1 178 ? 11.894 10.142 -10.162 1.00 85.50 178 GLN A C 1
ATOM 1408 O O . GLN A 1 178 ? 12.761 10.505 -10.953 1.00 85.50 178 GLN A O 1
ATOM 1413 N N . PHE A 1 179 ? 12.172 9.784 -8.909 1.00 77.06 179 PHE A N 1
ATOM 1414 C CA . PHE A 1 179 ? 13.474 10.033 -8.289 1.00 77.06 179 PHE A CA 1
ATOM 1415 C C . PHE A 1 179 ? 14.402 8.828 -8.317 1.00 77.06 179 PHE A C 1
ATOM 1417 O O . PHE A 1 179 ? 15.620 9.002 -8.370 1.00 77.06 179 PHE A O 1
ATOM 1424 N N . VAL A 1 180 ? 13.857 7.611 -8.252 1.00 72.69 180 VAL A N 1
ATOM 1425 C CA . VAL A 1 180 ? 14.687 6.403 -8.205 1.00 72.69 180 VAL A CA 1
ATOM 1426 C C . VAL A 1 180 ? 15.186 6.050 -9.591 1.00 72.69 180 VAL A C 1
ATOM 1428 O O . VAL A 1 180 ? 16.350 5.690 -9.738 1.00 72.69 180 VAL A O 1
ATOM 1431 N N . PHE A 1 181 ? 14.341 6.216 -10.599 1.00 73.25 181 PHE A N 1
ATOM 1432 C CA . PHE A 1 181 ? 14.681 5.906 -11.975 1.00 73.25 181 PHE A CA 1
ATOM 1433 C C . PHE A 1 181 ? 14.876 7.181 -12.775 1.00 73.25 181 PHE A C 1
ATOM 1435 O O . PHE A 1 181 ? 14.244 8.194 -12.507 1.00 73.25 181 PHE A O 1
ATOM 1442 N N . TYR A 1 182 ? 15.753 7.155 -13.760 1.00 70.00 182 TYR A N 1
ATOM 1443 C CA . TYR A 1 182 ? 15.810 8.178 -14.788 1.00 70.00 182 TYR A CA 1
ATOM 1444 C C . TYR A 1 182 ? 16.139 7.535 -16.120 1.00 70.00 182 TYR A C 1
ATOM 1446 O O . TYR A 1 182 ? 16.799 6.496 -16.173 1.00 70.00 182 TYR A O 1
ATOM 1454 N N . PHE A 1 183 ? 15.613 8.141 -17.173 1.00 67.38 183 PHE A N 1
ATOM 1455 C CA . PHE A 1 183 ? 15.988 7.823 -18.534 1.00 67.38 183 PHE A CA 1
ATOM 1456 C C . PHE A 1 183 ? 17.207 8.677 -18.849 1.00 67.38 183 PHE A C 1
ATOM 1458 O O . PHE A 1 183 ? 17.175 9.890 -18.660 1.00 67.38 183 PHE A O 1
ATOM 1465 N N . THR A 1 184 ? 18.312 8.016 -19.168 1.00 60.38 184 THR A N 1
ATOM 1466 C CA . THR A 1 184 ? 19.496 8.695 -19.696 1.00 60.38 184 THR A CA 1
ATOM 1467 C C . THR A 1 184 ? 19.315 8.764 -21.197 1.00 60.38 184 THR A C 1
ATOM 1469 O O . THR A 1 184 ? 19.190 7.711 -21.824 1.00 60.38 184 THR A O 1
ATOM 1472 N N . ASP A 1 185 ? 19.269 9.977 -21.737 1.00 56.47 185 ASP A N 1
ATOM 1473 C CA . ASP A 1 185 ? 19.347 10.187 -23.176 1.00 56.47 185 ASP A CA 1
ATOM 1474 C C . ASP A 1 185 ? 20.752 9.772 -23.628 1.00 56.47 185 ASP A C 1
ATOM 1476 O O . ASP A 1 185 ? 21.743 10.042 -22.945 1.00 56.47 185 ASP A O 1
ATOM 1480 N N . ALA A 1 186 ? 20.841 9.055 -24.745 1.00 53.41 186 ALA A N 1
ATOM 1481 C CA . ALA A 1 186 ? 22.085 8.494 -25.274 1.00 53.41 186 ALA A CA 1
ATOM 1482 C C . ALA A 1 186 ? 23.058 9.558 -25.839 1.00 53.41 186 ALA A C 1
ATOM 1484 O O . ALA A 1 186 ? 23.943 9.224 -26.617 1.00 53.41 186 ALA A O 1
ATOM 1485 N N . GLU A 1 187 ? 22.898 10.834 -25.474 1.00 49.03 187 GLU A N 1
ATOM 1486 C CA . GLU A 1 187 ? 23.655 11.956 -26.045 1.00 49.03 187 GLU A CA 1
ATOM 1487 C C . GLU A 1 187 ? 25.032 12.189 -25.400 1.00 49.03 187 GLU A C 1
ATOM 1489 O O . GLU A 1 187 ? 25.811 12.967 -25.932 1.00 49.03 187 GLU A O 1
ATOM 1494 N N . GLU A 1 188 ? 25.385 11.508 -24.304 1.00 45.56 188 GLU A N 1
ATOM 1495 C CA . GLU A 1 188 ? 26.665 11.730 -23.600 1.00 45.56 188 GLU A CA 1
ATOM 1496 C C . GLU A 1 188 ? 27.614 10.518 -23.682 1.00 45.56 188 GLU A C 1
ATOM 1498 O O . GLU A 1 188 ? 28.285 10.151 -22.716 1.00 45.56 188 GLU A O 1
ATOM 1503 N N . SER A 1 189 ? 27.660 9.854 -24.839 1.00 45.56 189 SER A N 1
ATOM 1504 C CA . SER A 1 189 ? 28.829 9.059 -25.229 1.00 45.56 189 SER A CA 1
ATOM 1505 C C . SER A 1 189 ? 29.572 9.799 -26.336 1.00 45.56 189 SER A C 1
ATOM 1507 O O . SER A 1 189 ? 29.372 9.525 -27.521 1.00 45.56 189 SER A O 1
ATOM 1509 N N . ASP A 1 190 ? 30.407 10.756 -25.936 1.00 45.69 190 ASP A N 1
ATOM 1510 C CA . ASP A 1 190 ? 31.437 11.316 -26.806 1.00 45.69 190 ASP A CA 1
ATOM 1511 C C . ASP A 1 190 ? 32.302 10.163 -27.368 1.00 45.69 190 ASP A C 1
ATOM 1513 O O . ASP A 1 190 ? 32.795 9.315 -26.621 1.00 45.69 190 ASP A O 1
ATOM 1517 N N . ASP A 1 191 ? 32.475 10.155 -28.693 1.00 42.84 191 ASP A N 1
ATOM 1518 C CA . ASP A 1 191 ? 33.480 9.397 -29.459 1.00 42.84 191 ASP A CA 1
ATOM 1519 C C . ASP A 1 191 ? 33.332 7.871 -29.656 1.00 42.84 191 ASP A C 1
ATOM 1521 O O . ASP A 1 191 ? 34.317 7.130 -29.651 1.00 42.84 191 ASP A O 1
ATOM 1525 N N . VAL A 1 192 ? 32.143 7.384 -30.028 1.00 46.97 192 VAL A N 1
ATOM 1526 C CA . VAL A 1 192 ? 32.080 6.181 -30.886 1.00 46.97 192 VAL A CA 1
ATOM 1527 C C . VAL A 1 192 ? 31.360 6.516 -32.185 1.00 46.97 192 VAL A C 1
ATOM 1529 O O . VAL A 1 192 ? 30.141 6.441 -32.302 1.00 46.97 192 VAL A O 1
ATOM 1532 N N . THR A 1 193 ? 32.147 6.899 -33.189 1.00 41.50 193 THR A N 1
ATOM 1533 C CA . THR A 1 193 ? 31.721 7.032 -34.584 1.00 41.50 193 THR A CA 1
ATOM 1534 C C . THR A 1 193 ? 31.383 5.643 -35.135 1.00 41.50 193 THR A C 1
ATOM 1536 O O . THR A 1 193 ? 32.191 5.001 -35.800 1.00 41.50 193 THR A O 1
ATOM 1539 N N . ILE A 1 194 ? 30.175 5.151 -34.851 1.00 48.31 194 ILE A N 1
ATOM 1540 C CA . ILE A 1 194 ? 29.610 4.012 -35.577 1.00 48.31 194 ILE A CA 1
ATOM 1541 C C . ILE A 1 194 ? 29.129 4.549 -36.927 1.00 48.31 194 ILE A C 1
ATOM 1543 O O . ILE A 1 194 ? 28.073 5.167 -37.051 1.00 48.31 194 ILE A O 1
ATOM 1547 N N . GLN A 1 195 ? 29.968 4.374 -37.945 1.00 43.88 195 GLN A N 1
ATOM 1548 C CA . GLN A 1 195 ? 29.600 4.589 -39.338 1.00 43.88 195 GLN A CA 1
ATOM 1549 C C . GLN A 1 195 ? 28.578 3.525 -39.756 1.00 43.88 195 GLN A C 1
ATOM 1551 O O . GLN A 1 195 ? 28.935 2.370 -39.953 1.00 43.88 195 GLN A O 1
ATOM 1556 N N . GLY A 1 196 ? 27.327 3.949 -39.940 1.00 47.44 196 GLY A N 1
ATOM 1557 C CA . GLY A 1 196 ? 26.303 3.193 -40.661 1.00 47.44 196 GLY A CA 1
ATOM 1558 C C . GLY A 1 196 ? 25.494 2.239 -39.787 1.00 47.44 196 GLY A C 1
ATOM 1559 O O . GLY A 1 196 ? 25.834 1.074 -39.645 1.00 47.44 196 GLY A O 1
ATOM 1560 N N . GLY A 1 197 ? 24.384 2.731 -39.245 1.00 42.75 197 GLY A N 1
ATOM 1561 C CA . GLY A 1 197 ? 23.384 1.915 -38.559 1.00 42.75 197 GLY A CA 1
ATOM 1562 C C . GLY A 1 197 ? 22.470 2.810 -37.736 1.00 42.75 197 GLY A C 1
ATOM 1563 O O . GLY A 1 197 ? 22.954 3.649 -36.985 1.00 42.75 197 GLY A O 1
ATOM 1564 N N . GLU A 1 198 ? 21.165 2.705 -37.957 1.00 43.34 198 GLU A N 1
ATOM 1565 C CA . GLU A 1 198 ? 20.131 3.595 -37.427 1.00 43.34 198 GLU A CA 1
ATOM 1566 C C . GLU A 1 198 ? 20.267 3.859 -35.916 1.00 43.34 198 GLU A C 1
ATOM 1568 O O . GLU A 1 198 ? 20.393 2.944 -35.103 1.00 43.34 198 GLU A O 1
ATOM 1573 N N . ILE A 1 199 ? 20.197 5.140 -35.540 1.00 44.12 199 ILE A N 1
ATOM 1574 C CA . ILE A 1 199 ? 20.198 5.607 -34.151 1.00 44.12 199 ILE A CA 1
ATOM 1575 C C . ILE A 1 199 ? 18.835 5.254 -33.544 1.00 44.12 199 ILE A C 1
ATOM 1577 O O . ILE A 1 199 ? 17.911 6.066 -33.498 1.00 44.12 199 ILE A O 1
ATOM 1581 N N . GLY A 1 200 ? 18.674 4.009 -33.107 1.00 48.91 200 GLY A N 1
ATOM 1582 C CA . GLY A 1 200 ? 17.601 3.657 -32.191 1.00 48.91 200 GLY A CA 1
ATOM 1583 C C . GLY A 1 200 ? 17.849 4.395 -30.879 1.00 48.91 200 GLY A C 1
ATOM 1584 O O . GLY A 1 200 ? 18.859 4.142 -30.227 1.00 48.91 200 GLY A O 1
ATOM 1585 N N . ASN A 1 201 ? 16.956 5.312 -30.491 1.00 50.16 201 ASN A N 1
ATOM 1586 C CA . ASN A 1 201 ? 17.027 6.015 -29.207 1.00 50.16 201 ASN A CA 1
ATOM 1587 C C . ASN A 1 201 ? 17.084 4.990 -28.061 1.00 50.16 201 ASN A C 1
ATOM 1589 O O . ASN A 1 201 ? 16.061 4.451 -27.627 1.00 50.16 201 ASN A O 1
ATOM 1593 N N . PHE A 1 202 ? 18.294 4.684 -27.589 1.00 50.38 202 PHE A N 1
ATOM 1594 C CA . PHE A 1 202 ? 18.510 3.692 -26.549 1.00 50.38 202 PHE A CA 1
ATOM 1595 C C . PHE A 1 202 ? 18.186 4.314 -25.198 1.00 50.38 202 PHE A C 1
ATOM 1597 O O . PHE A 1 202 ? 19.014 4.942 -24.544 1.00 50.38 202 PHE A O 1
ATOM 1604 N N . VAL A 1 203 ? 16.940 4.139 -24.773 1.00 56.03 203 VAL A N 1
ATOM 1605 C CA . VAL A 1 203 ? 16.488 4.647 -23.486 1.00 56.03 203 VAL A CA 1
ATOM 1606 C C . VAL A 1 203 ? 16.805 3.628 -22.394 1.00 56.03 203 VAL A C 1
ATOM 1608 O O . VAL A 1 203 ? 16.077 2.660 -22.162 1.00 56.03 203 VAL A O 1
ATOM 1611 N N . ALA A 1 204 ? 17.926 3.853 -21.708 1.00 56.69 204 ALA A N 1
ATOM 1612 C CA . ALA A 1 204 ? 18.325 3.076 -20.543 1.00 56.69 204 ALA A CA 1
ATOM 1613 C C . ALA A 1 204 ? 17.702 3.659 -19.269 1.00 56.69 204 ALA A C 1
ATOM 1615 O O . ALA A 1 204 ? 17.894 4.832 -18.941 1.00 56.69 204 ALA A O 1
ATOM 1616 N N . MET A 1 205 ? 17.003 2.819 -18.503 1.00 59.78 205 MET A N 1
ATOM 1617 C CA . MET A 1 205 ? 16.527 3.168 -17.166 1.00 59.78 205 MET A CA 1
ATOM 1618 C C . MET A 1 205 ? 17.672 2.977 -16.170 1.00 59.78 205 MET A C 1
ATOM 1620 O O . MET A 1 205 ? 18.120 1.856 -15.904 1.00 59.78 205 MET A O 1
ATOM 1624 N N . ARG A 1 206 ? 18.168 4.076 -15.606 1.00 62.78 206 ARG A N 1
ATOM 1625 C CA . ARG A 1 206 ? 19.218 4.051 -14.591 1.00 62.78 206 ARG A CA 1
ATOM 1626 C C . ARG A 1 206 ? 18.618 4.333 -13.224 1.00 62.78 206 ARG A C 1
ATOM 1628 O O . ARG A 1 206 ? 17.867 5.286 -13.037 1.00 62.78 206 ARG A O 1
ATOM 1635 N N . MET A 1 207 ? 18.949 3.480 -12.258 1.00 65.62 207 MET A N 1
ATOM 1636 C CA . MET A 1 207 ? 18.662 3.771 -10.862 1.00 65.62 207 MET A CA 1
ATOM 1637 C C . MET A 1 207 ? 19.697 4.779 -10.360 1.00 65.62 207 MET A C 1
ATOM 1639 O O . MET A 1 207 ? 20.901 4.511 -10.421 1.00 65.62 207 MET A O 1
ATOM 1643 N N . SER A 1 208 ? 19.257 5.940 -9.883 1.00 71.88 208 SER A N 1
ATOM 1644 C CA . SER A 1 208 ? 20.163 6.913 -9.268 1.00 71.88 208 SER A CA 1
ATOM 1645 C C . SER A 1 208 ? 20.599 6.378 -7.914 1.00 71.88 208 SER A C 1
ATOM 1647 O O . SER A 1 208 ? 19.820 6.372 -6.962 1.00 71.88 208 SER A O 1
ATOM 1649 N N . SER A 1 209 ? 21.854 5.933 -7.808 1.00 72.31 209 SER A N 1
ATOM 1650 C CA . SER A 1 209 ? 22.430 5.496 -6.530 1.00 72.31 209 SER A CA 1
ATOM 1651 C C . SER A 1 209 ? 22.372 6.610 -5.481 1.00 72.31 209 SER A C 1
ATOM 1653 O O . SER A 1 209 ? 22.123 6.341 -4.308 1.00 72.31 209 SER A O 1
ATOM 1655 N N . ARG A 1 210 ? 22.511 7.874 -5.912 1.00 73.31 210 ARG A N 1
ATOM 1656 C CA . ARG A 1 210 ? 22.354 9.061 -5.059 1.00 73.31 210 ARG A CA 1
ATOM 1657 C C . ARG A 1 210 ? 20.922 9.197 -4.543 1.00 73.31 210 ARG A C 1
ATOM 1659 O O . ARG A 1 210 ? 20.733 9.337 -3.339 1.00 73.31 210 ARG A O 1
ATOM 1666 N N . SER A 1 211 ? 19.920 9.097 -5.418 1.00 72.00 211 SER A N 1
ATOM 1667 C CA . SER A 1 211 ? 18.512 9.204 -5.013 1.00 72.00 211 SER A CA 1
ATOM 1668 C C . SER A 1 211 ? 18.087 8.040 -4.127 1.00 72.00 211 SER A C 1
ATOM 1670 O O . SER A 1 211 ? 17.395 8.247 -3.136 1.00 72.00 211 SER A O 1
ATOM 1672 N N . PHE A 1 212 ? 18.530 6.821 -4.443 1.00 71.69 212 PHE A N 1
ATOM 1673 C CA . PHE A 1 212 ? 18.248 5.646 -3.625 1.00 71.69 212 PHE A CA 1
ATOM 1674 C C . PHE A 1 212 ? 18.885 5.751 -2.236 1.00 71.69 212 PHE A C 1
ATOM 1676 O O . PHE A 1 212 ? 18.235 5.434 -1.241 1.00 71.69 212 PHE A O 1
ATOM 1683 N N . SER A 1 213 ? 20.124 6.246 -2.153 1.00 72.25 213 SER A N 1
ATOM 1684 C CA . SER A 1 213 ? 20.797 6.511 -0.879 1.00 72.25 213 SER A CA 1
ATOM 1685 C C . SER A 1 213 ? 20.043 7.560 -0.056 1.00 72.25 213 SER A C 1
ATOM 1687 O O . SER A 1 213 ? 19.703 7.300 1.095 1.00 72.25 213 SER A O 1
ATOM 1689 N N . LEU A 1 214 ? 19.670 8.696 -0.659 1.00 74.19 214 LEU A N 1
ATOM 1690 C CA . LEU A 1 214 ? 18.873 9.731 0.012 1.00 74.19 214 LEU A CA 1
ATOM 1691 C C . LEU A 1 214 ? 17.521 9.200 0.495 1.00 74.19 214 LEU A C 1
ATOM 1693 O O . LEU A 1 214 ? 17.117 9.478 1.622 1.00 74.19 214 LEU A O 1
ATOM 1697 N N . PHE A 1 215 ? 16.842 8.402 -0.327 1.00 73.00 215 PHE A N 1
ATOM 1698 C CA . PHE A 1 215 ? 15.566 7.796 0.034 1.00 73.00 215 PHE A CA 1
ATOM 1699 C C . PHE A 1 215 ? 15.721 6.788 1.180 1.00 73.00 215 PHE A C 1
ATOM 1701 O O . PHE A 1 215 ? 14.915 6.772 2.108 1.00 73.00 215 PHE A O 1
ATOM 1708 N N . SER A 1 216 ? 16.791 5.993 1.161 1.00 74.06 216 SER A N 1
ATOM 1709 C CA . SER A 1 216 ? 17.125 5.052 2.233 1.00 74.06 216 SER A CA 1
ATOM 1710 C C . SER A 1 216 ? 17.441 5.779 3.542 1.00 74.06 216 SER A C 1
ATOM 1712 O O . SER A 1 216 ? 16.965 5.367 4.597 1.00 74.06 216 SER A O 1
ATOM 1714 N N . ILE A 1 217 ? 18.177 6.896 3.485 1.00 80.88 217 ILE A N 1
ATOM 1715 C CA . ILE A 1 217 ? 18.469 7.756 4.642 1.00 80.88 217 ILE A CA 1
ATOM 1716 C C . ILE A 1 217 ? 17.186 8.391 5.180 1.00 80.88 217 ILE A C 1
ATOM 1718 O O . ILE A 1 217 ? 16.961 8.371 6.389 1.00 80.88 217 ILE A O 1
ATOM 1722 N N . LEU A 1 218 ? 16.323 8.924 4.313 1.00 77.81 218 LEU A N 1
ATOM 1723 C CA . LEU A 1 218 ? 15.027 9.471 4.711 1.00 77.81 218 LEU A CA 1
ATOM 1724 C C . LEU A 1 218 ? 14.178 8.395 5.397 1.00 77.81 218 LEU A C 1
ATOM 1726 O O . LEU A 1 218 ? 13.653 8.631 6.481 1.00 77.81 218 LEU A O 1
ATOM 1730 N N . PHE A 1 219 ? 14.084 7.203 4.804 1.00 76.06 219 PHE A N 1
ATOM 1731 C CA . PHE A 1 219 ? 13.332 6.083 5.362 1.00 76.06 219 PHE A CA 1
ATOM 1732 C C . PHE A 1 219 ? 13.887 5.646 6.722 1.00 76.06 219 PHE A C 1
ATOM 1734 O O . PHE A 1 219 ? 13.124 5.502 7.675 1.00 76.06 219 PHE A O 1
ATOM 1741 N N . LEU A 1 220 ? 15.211 5.507 6.841 1.00 79.75 220 LEU A N 1
ATOM 1742 C CA . LEU A 1 220 ? 15.881 5.211 8.106 1.00 79.75 220 LEU A CA 1
ATOM 1743 C C . LEU A 1 220 ? 15.602 6.301 9.145 1.00 79.75 220 LEU A C 1
ATOM 1745 O O . LEU A 1 220 ? 15.316 5.991 10.295 1.00 79.75 220 LEU A O 1
ATOM 1749 N N . THR A 1 221 ? 15.632 7.571 8.745 1.00 80.25 221 THR A N 1
ATOM 1750 C CA . THR A 1 221 ? 15.367 8.709 9.634 1.00 80.25 221 THR A CA 1
ATOM 1751 C C . THR A 1 221 ? 13.923 8.694 10.127 1.00 80.25 221 THR A C 1
ATOM 1753 O O . THR A 1 221 ? 13.689 8.826 11.324 1.00 80.25 221 THR A O 1
ATOM 1756 N N . LEU A 1 222 ? 12.950 8.473 9.239 1.00 75.50 222 LEU A N 1
ATOM 1757 C CA . LEU A 1 222 ? 11.540 8.320 9.607 1.00 75.50 222 LEU A CA 1
ATOM 1758 C C . LEU A 1 222 ? 11.324 7.108 10.520 1.00 75.50 222 LEU A C 1
ATOM 1760 O O . LEU A 1 222 ? 10.572 7.193 11.488 1.00 75.50 222 LEU A O 1
ATOM 1764 N N . PHE A 1 223 ? 12.012 5.998 10.251 1.00 75.31 223 PHE A N 1
ATOM 1765 C CA . PHE A 1 223 ? 11.969 4.807 11.091 1.00 75.31 223 PHE A CA 1
ATOM 1766 C C . PHE A 1 223 ? 12.532 5.087 12.488 1.00 75.31 223 PHE A C 1
ATOM 1768 O O . PHE A 1 223 ? 11.880 4.781 13.485 1.00 75.31 223 PHE A O 1
ATOM 1775 N N . LEU A 1 224 ? 13.695 5.739 12.575 1.00 78.94 224 LEU A N 1
ATOM 1776 C CA . LEU A 1 224 ? 14.296 6.150 13.841 1.00 78.94 224 LEU A CA 1
ATOM 1777 C C . LEU A 1 224 ? 13.375 7.112 14.596 1.00 78.94 224 LEU A C 1
ATOM 1779 O O . LEU A 1 224 ? 13.090 6.880 15.769 1.00 78.94 224 LEU A O 1
ATOM 1783 N N . LEU A 1 225 ? 12.831 8.133 13.928 1.00 74.44 225 LEU A N 1
ATOM 1784 C CA . LEU A 1 225 ? 11.846 9.041 14.518 1.00 74.44 225 LEU A CA 1
ATOM 1785 C C . LEU A 1 225 ? 10.640 8.281 15.066 1.00 74.44 225 LEU A C 1
ATOM 1787 O O . LEU A 1 225 ? 10.184 8.593 16.158 1.00 74.44 225 LEU A O 1
ATOM 1791 N N . LEU A 1 226 ? 10.148 7.257 14.374 1.00 67.12 226 LEU A N 1
ATOM 1792 C CA . LEU A 1 226 ? 9.045 6.436 14.866 1.00 67.12 226 LEU A CA 1
ATOM 1793 C C . LEU A 1 226 ? 9.450 5.613 16.102 1.00 67.12 226 LEU A C 1
ATOM 1795 O O . LEU A 1 226 ? 8.679 5.539 17.058 1.00 67.12 226 LEU A O 1
ATOM 1799 N N . THR A 1 227 ? 10.670 5.065 16.140 1.00 68.44 227 THR A N 1
ATOM 1800 C CA . THR A 1 227 ? 11.184 4.349 17.324 1.00 68.44 227 THR A CA 1
ATOM 1801 C C . THR A 1 227 ? 11.459 5.256 18.528 1.00 68.44 227 THR A C 1
ATOM 1803 O O . THR A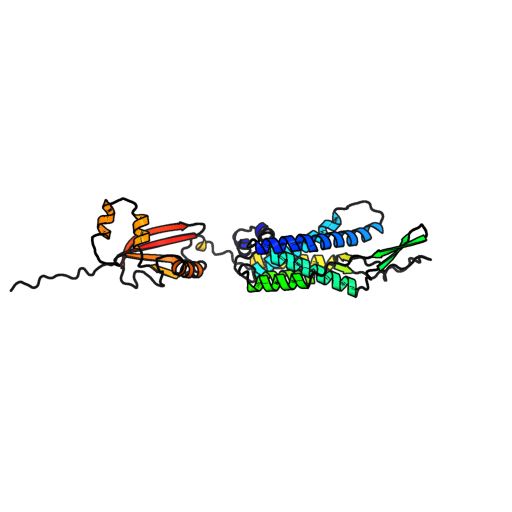 1 227 ? 11.302 4.807 19.660 1.00 68.44 227 THR A O 1
ATOM 1806 N N . PHE A 1 228 ? 11.843 6.519 18.305 1.00 69.81 228 PHE A N 1
ATOM 1807 C CA . PHE A 1 228 ? 12.176 7.473 19.369 1.00 69.81 228 PHE A CA 1
ATOM 1808 C C . PHE A 1 228 ? 10.979 8.308 19.836 1.00 69.81 228 PHE A C 1
ATOM 1810 O O . PHE A 1 228 ? 10.874 8.622 21.019 1.00 69.81 228 PHE A O 1
ATOM 1817 N N . ARG A 1 229 ? 10.088 8.705 18.920 1.00 56.75 229 ARG A N 1
ATOM 1818 C CA . ARG A 1 229 ? 8.995 9.651 19.195 1.00 56.75 229 ARG A CA 1
ATOM 1819 C C . ARG A 1 229 ? 7.765 8.976 19.774 1.00 56.75 229 ARG A C 1
ATOM 1821 O O . ARG A 1 229 ? 7.019 9.611 20.518 1.00 56.75 229 ARG A O 1
ATOM 1828 N N . VAL A 1 230 ? 7.531 7.708 19.448 1.00 52.41 230 VAL A N 1
ATOM 1829 C CA . VAL A 1 230 ? 6.440 6.980 20.085 1.00 52.41 230 VAL A CA 1
ATOM 1830 C C . VAL A 1 230 ? 6.926 6.565 21.463 1.00 52.41 230 VAL A C 1
ATOM 1832 O O . VAL A 1 230 ? 7.603 5.555 21.644 1.00 52.41 230 VAL A O 1
ATOM 1835 N N . VAL A 1 231 ? 6.600 7.424 22.429 1.00 43.22 231 VAL A N 1
ATOM 1836 C CA . VAL A 1 231 ? 6.732 7.179 23.862 1.00 43.22 231 VAL A CA 1
ATOM 1837 C C . VAL A 1 231 ? 6.265 5.750 24.110 1.00 43.22 231 VAL A C 1
ATOM 1839 O O . VAL A 1 231 ? 5.095 5.437 23.870 1.00 43.22 231 VAL A O 1
ATOM 1842 N N . ARG A 1 232 ? 7.185 4.866 24.536 1.00 45.06 232 ARG A N 1
ATOM 1843 C CA . ARG A 1 232 ? 6.800 3.540 25.037 1.00 45.06 232 ARG A CA 1
ATOM 1844 C C . ARG A 1 232 ? 5.664 3.802 26.016 1.00 45.06 232 ARG A C 1
ATOM 1846 O O . ARG A 1 232 ? 5.883 4.612 26.922 1.00 45.06 232 ARG A O 1
ATOM 1853 N N . PRO A 1 233 ? 4.464 3.218 25.835 1.00 42.53 233 PRO A N 1
ATOM 1854 C CA . PRO A 1 233 ? 3.413 3.443 26.808 1.00 42.53 233 PRO A CA 1
ATOM 1855 C C . PRO A 1 233 ? 4.008 3.096 28.158 1.00 42.53 233 PRO A C 1
ATOM 1857 O O . PRO A 1 233 ? 4.669 2.063 28.305 1.00 42.53 233 PRO A O 1
ATOM 1860 N N . ASN A 1 234 ? 3.858 4.027 29.090 1.00 39.53 234 ASN A N 1
ATOM 1861 C CA . ASN A 1 234 ? 4.341 3.866 30.443 1.00 39.53 234 ASN A CA 1
ATOM 1862 C C . ASN A 1 234 ? 3.939 2.456 30.893 1.00 39.53 234 ASN A C 1
ATOM 1864 O O . ASN A 1 234 ? 2.763 2.110 30.779 1.00 39.53 234 ASN A O 1
ATOM 1868 N N . GLU A 1 235 ? 4.882 1.609 31.319 1.00 48.34 235 GLU A N 1
ATOM 1869 C CA . GLU A 1 235 ? 4.554 0.212 31.656 1.00 48.34 235 GLU A CA 1
ATOM 1870 C C . GLU A 1 235 ? 3.483 0.118 32.754 1.00 48.34 235 GLU A C 1
ATOM 1872 O O . GLU A 1 235 ? 2.807 -0.901 32.871 1.00 48.34 235 GLU A O 1
ATOM 1877 N N . LYS A 1 236 ? 3.237 1.229 33.462 1.00 39.34 236 LYS A N 1
ATOM 1878 C CA . LYS A 1 236 ? 2.068 1.469 34.315 1.00 39.34 236 LYS A CA 1
ATOM 1879 C C . LYS A 1 236 ? 0.702 1.205 33.651 1.00 39.34 236 LYS A C 1
ATOM 1881 O O . LYS A 1 236 ? -0.250 0.970 34.379 1.00 39.34 236 LYS A O 1
ATOM 1886 N N . TYR A 1 237 ? 0.593 1.204 32.319 1.00 39.41 237 TYR A N 1
ATOM 1887 C CA . TYR A 1 237 ? -0.647 0.936 31.568 1.00 39.41 237 TYR A CA 1
ATOM 1888 C C . TYR A 1 237 ? -0.750 -0.498 31.013 1.00 39.41 237 TYR A C 1
ATOM 1890 O O . TYR A 1 237 ? -1.689 -0.803 30.281 1.00 39.41 237 TYR A O 1
ATOM 1898 N N . LYS A 1 238 ? 0.201 -1.400 31.321 1.00 45.06 238 LYS A N 1
ATOM 1899 C CA . LYS A 1 238 ? 0.050 -2.841 31.013 1.00 45.06 238 LYS A CA 1
ATOM 1900 C C . LYS A 1 238 ? -1.039 -3.507 31.859 1.00 45.06 238 LYS A C 1
ATOM 1902 O O . LYS A 1 238 ? -1.495 -4.588 31.500 1.00 45.06 238 LYS A O 1
ATOM 1907 N N . VAL A 1 239 ? -1.446 -2.860 32.947 1.00 43.38 239 VAL A N 1
ATOM 1908 C CA . VAL A 1 239 ? -2.614 -3.227 33.744 1.00 43.38 239 VAL A CA 1
ATOM 1909 C C . VAL A 1 239 ? -3.723 -2.230 33.373 1.00 43.38 239 VAL A C 1
ATOM 1911 O O . VAL A 1 239 ? -3.461 -1.026 33.430 1.00 43.38 239 VAL A O 1
ATOM 1914 N N . PRO A 1 240 ? -4.918 -2.669 32.938 1.00 42.62 240 PRO A N 1
ATOM 1915 C CA . PRO A 1 240 ? -5.947 -1.807 32.337 1.00 42.62 240 PRO A CA 1
ATOM 1916 C C . PRO A 1 240 ? -6.584 -0.755 33.270 1.00 42.62 240 PRO A C 1
ATOM 1918 O O . PRO A 1 240 ? -7.560 -0.122 32.888 1.00 42.62 240 PRO A O 1
ATOM 1921 N N . TYR A 1 241 ? -6.026 -0.491 34.452 1.00 42.91 241 TYR A N 1
ATOM 1922 C CA . TYR A 1 241 ? -6.676 0.309 35.494 1.00 42.91 241 TYR A CA 1
ATOM 1923 C C . TYR A 1 241 ? -6.472 1.833 35.410 1.00 42.91 241 TYR A C 1
ATOM 1925 O O . TYR A 1 241 ? -7.031 2.546 36.234 1.00 42.91 241 TYR A O 1
ATOM 1933 N N . LEU A 1 242 ? -5.672 2.379 34.477 1.00 40.28 242 LEU A N 1
ATOM 1934 C CA . LEU A 1 242 ? -5.238 3.793 34.582 1.00 40.28 242 LEU A CA 1
ATOM 1935 C C . LEU A 1 242 ? -5.349 4.671 33.325 1.00 40.28 242 LEU A C 1
ATOM 1937 O O . LEU A 1 242 ? -4.997 5.850 33.382 1.00 40.28 242 LEU A O 1
ATOM 1941 N N . THR A 1 243 ? -5.857 4.171 32.198 1.00 46.09 243 THR A N 1
ATOM 1942 C CA . THR A 1 243 ? -6.356 5.070 31.142 1.00 46.09 243 THR A CA 1
ATOM 1943 C C . THR A 1 243 ? -7.833 5.260 31.407 1.00 46.09 243 THR A C 1
ATOM 1945 O O . THR A 1 243 ? -8.564 4.291 31.225 1.00 46.09 243 THR A O 1
ATOM 1948 N N . GLY A 1 244 ? -8.229 6.452 31.875 1.00 58.56 244 GLY A N 1
ATOM 1949 C CA . GLY A 1 244 ? -9.598 6.777 32.287 1.00 58.56 244 GLY A CA 1
ATOM 1950 C C . GLY A 1 244 ? -10.628 5.990 31.490 1.00 58.56 244 GLY A C 1
ATOM 1951 O O . GLY A 1 244 ? -10.666 6.082 30.263 1.00 58.56 244 GLY A O 1
ATOM 1952 N N . CYS A 1 245 ? -11.355 5.122 32.178 1.00 70.19 245 CYS A N 1
ATOM 1953 C CA . CYS A 1 245 ? -12.464 4.420 31.579 1.00 70.19 245 CYS A CA 1
ATOM 1954 C C . CYS A 1 245 ? -13.693 5.303 31.663 1.00 70.19 245 CYS A C 1
ATOM 1956 O O . CYS A 1 245 ? -13.842 6.111 32.580 1.00 70.19 245 CYS A O 1
ATOM 1958 N N . ASN A 1 246 ? -14.571 5.130 30.693 1.00 79.56 246 ASN A N 1
ATOM 1959 C CA . ASN A 1 246 ? -15.915 5.638 30.826 1.00 79.56 246 ASN A CA 1
ATOM 1960 C C . ASN A 1 246 ? -16.701 4.554 31.552 1.00 79.56 246 ASN A C 1
ATOM 1962 O O . ASN A 1 246 ? -16.850 3.439 31.039 1.00 79.56 246 ASN A O 1
ATOM 1966 N N . THR A 1 247 ? -17.147 4.880 32.759 1.00 82.50 247 THR A N 1
ATOM 1967 C CA . THR A 1 247 ? -18.060 4.031 33.509 1.00 82.50 247 THR A CA 1
ATOM 1968 C C . THR A 1 247 ? -19.395 3.995 32.781 1.00 82.50 247 THR A C 1
ATOM 1970 O O . THR A 1 247 ? -19.966 5.021 32.390 1.00 82.50 247 THR A O 1
ATOM 1973 N N . MET A 1 248 ? -19.843 2.776 32.525 1.00 86.56 248 MET A N 1
ATOM 1974 C CA . MET A 1 248 ? -21.189 2.503 32.066 1.00 86.56 248 MET A CA 1
ATOM 1975 C C . MET A 1 248 ? -21.892 1.679 33.126 1.00 86.56 248 MET A C 1
ATOM 1977 O O . MET A 1 248 ? -21.252 0.868 33.796 1.00 86.56 248 MET A O 1
ATOM 1981 N N . TYR A 1 249 ? -23.204 1.823 33.211 1.00 88.38 249 TYR A N 1
ATOM 1982 C CA . TYR A 1 249 ? -24.032 0.952 34.021 1.00 88.38 249 TYR A CA 1
ATOM 1983 C C . TYR A 1 249 ? -25.225 0.412 33.225 1.00 88.38 249 TYR A C 1
ATOM 1985 O O . TYR A 1 249 ? -25.622 0.983 32.206 1.00 88.38 249 TYR A O 1
ATOM 1993 N N . SER A 1 250 ? -25.783 -0.704 33.681 1.00 87.44 250 SER A N 1
ATOM 1994 C CA . SER A 1 250 ? -27.030 -1.294 33.193 1.00 87.44 250 SER A CA 1
ATOM 1995 C C . SER A 1 250 ? -27.881 -1.716 34.385 1.00 87.44 250 SER A C 1
ATOM 1997 O O . SER A 1 250 ? -27.363 -2.309 35.328 1.00 87.44 250 SER A O 1
ATOM 1999 N N . THR A 1 251 ? -29.182 -1.439 34.328 1.00 83.12 251 THR A N 1
ATOM 2000 C CA . THR A 1 251 ? -30.185 -1.933 35.289 1.00 83.12 251 THR A CA 1
ATOM 2001 C C . THR A 1 251 ? -30.934 -3.163 34.771 1.00 83.12 251 THR A C 1
ATOM 2003 O O . THR A 1 251 ? -31.559 -3.870 35.550 1.00 83.12 251 THR A O 1
ATOM 2006 N N . ASN A 1 252 ? -30.837 -3.472 33.472 1.00 77.06 252 ASN A N 1
ATOM 2007 C CA . ASN A 1 252 ? -31.364 -4.714 32.898 1.00 77.06 252 ASN A CA 1
ATOM 2008 C C . ASN A 1 252 ? -30.326 -5.824 33.084 1.00 77.06 252 ASN A C 1
ATOM 2010 O O . ASN A 1 252 ? -29.625 -6.204 32.142 1.00 77.06 252 ASN A O 1
ATOM 2014 N N . VAL A 1 253 ? -30.168 -6.273 34.329 1.00 74.00 253 VAL A N 1
ATOM 2015 C CA . VAL A 1 253 ? -29.165 -7.278 34.717 1.00 74.00 253 VAL A CA 1
ATOM 2016 C C . VAL A 1 253 ? -29.776 -8.675 34.852 1.00 74.00 253 VAL A C 1
ATOM 2018 O O . VAL A 1 253 ? -29.032 -9.644 34.968 1.00 74.00 253 VAL A O 1
ATOM 2021 N N . ASP A 1 254 ? -31.101 -8.803 34.765 1.00 66.25 254 ASP A N 1
ATOM 2022 C CA . ASP A 1 254 ? -31.820 -10.063 34.994 1.00 66.25 254 ASP A CA 1
ATOM 2023 C C . ASP A 1 254 ? -31.312 -11.193 34.091 1.00 66.25 254 ASP A C 1
ATOM 2025 O O . ASP A 1 254 ? -31.035 -12.289 34.570 1.00 66.25 254 ASP A O 1
ATOM 2029 N N . ASP A 1 255 ? -31.063 -10.917 32.809 1.00 58.16 255 ASP A N 1
ATOM 2030 C CA . ASP A 1 255 ? -30.508 -11.909 31.879 1.00 58.16 255 ASP A CA 1
ATOM 2031 C C . ASP A 1 255 ? -29.051 -12.274 32.205 1.00 58.16 255 ASP A C 1
ATOM 2033 O O . ASP A 1 255 ? -28.651 -13.429 32.080 1.00 58.16 255 ASP A O 1
ATOM 2037 N N . ILE A 1 256 ? -28.249 -11.305 32.658 1.00 59.81 256 ILE A N 1
ATOM 2038 C CA . ILE A 1 256 ? -26.837 -11.514 33.013 1.00 59.81 256 ILE A CA 1
ATOM 2039 C C . ILE A 1 256 ? -26.742 -12.354 34.288 1.00 59.81 256 ILE A C 1
ATOM 2041 O O . ILE A 1 256 ? -25.912 -13.255 34.364 1.00 59.81 256 ILE A O 1
ATOM 2045 N N . VAL A 1 257 ? -27.601 -12.073 35.267 1.00 59.66 257 VAL A N 1
ATOM 2046 C CA . VAL A 1 257 ? -27.697 -12.761 36.559 1.00 59.66 257 VAL A CA 1
ATOM 2047 C C . VAL A 1 257 ? -28.261 -14.172 36.370 1.00 59.66 257 VAL A C 1
ATOM 2049 O O . VAL A 1 257 ? -27.691 -15.128 36.898 1.00 59.66 257 VAL A O 1
ATOM 2052 N N . ASN A 1 258 ? -29.309 -14.340 35.560 1.00 57.72 258 ASN A N 1
ATOM 2053 C CA . ASN A 1 258 ? -29.907 -15.648 35.278 1.00 57.72 258 ASN A CA 1
ATOM 2054 C C . ASN A 1 258 ? -28.932 -16.599 34.568 1.00 57.72 258 ASN A C 1
ATOM 2056 O O . ASN A 1 258 ? -28.872 -17.781 34.914 1.00 57.72 258 ASN A O 1
ATOM 2060 N N . ASP A 1 259 ? -28.110 -16.089 33.647 1.00 54.03 259 ASP A N 1
ATOM 2061 C CA . ASP A 1 259 ? -27.047 -16.875 33.004 1.00 54.03 259 ASP A CA 1
ATOM 2062 C C . ASP A 1 259 ? -25.874 -17.155 33.976 1.00 54.03 259 ASP A C 1
ATOM 2064 O O . ASP A 1 259 ? -25.185 -18.171 33.875 1.00 54.03 259 ASP A O 1
ATOM 2068 N N . TYR A 1 260 ? -25.675 -16.290 34.982 1.00 53.91 260 TYR A N 1
ATOM 2069 C CA . TYR A 1 260 ? -24.618 -16.403 35.996 1.00 53.91 260 TYR A CA 1
ATOM 2070 C C . TYR A 1 260 ? -24.886 -17.431 37.099 1.00 53.91 260 TYR A C 1
ATOM 2072 O O . TYR A 1 260 ? -23.962 -18.119 37.539 1.00 53.91 260 TYR A O 1
ATOM 2080 N N . TYR A 1 261 ? -26.124 -17.506 37.592 1.00 57.25 261 TYR A N 1
ATOM 2081 C CA . TYR A 1 261 ? -26.491 -18.331 38.752 1.00 57.25 261 TYR A CA 1
ATOM 2082 C C . TYR A 1 261 ? -26.954 -19.749 38.395 1.00 57.25 261 TYR A C 1
ATOM 2084 O O . TYR A 1 261 ? -27.299 -20.508 39.303 1.00 57.25 261 TYR A O 1
ATOM 2092 N N . GLY A 1 262 ? -26.909 -20.108 37.104 1.00 45.62 262 GLY A N 1
ATOM 2093 C CA . GLY A 1 262 ? -27.098 -21.445 36.531 1.00 45.62 262 GLY A CA 1
ATOM 2094 C C . GLY A 1 262 ? -27.579 -22.530 37.500 1.00 45.62 262 GLY A C 1
ATOM 2095 O O . GLY A 1 262 ? -26.781 -23.102 38.237 1.00 45.62 262 GLY A O 1
ATOM 2096 N N . ASN A 1 263 ? -28.879 -22.839 37.469 1.00 46.44 263 ASN A N 1
ATOM 2097 C CA . ASN A 1 263 ? -29.558 -23.953 38.157 1.00 46.44 263 ASN A CA 1
ATOM 2098 C C . ASN A 1 263 ? -29.360 -24.107 39.682 1.00 46.44 263 ASN A C 1
ATOM 2100 O O . ASN A 1 263 ? -29.977 -24.996 40.275 1.00 46.44 263 ASN A O 1
ATOM 2104 N N . ASN A 1 264 ? -28.577 -23.259 40.351 1.00 46.78 264 ASN A N 1
ATOM 2105 C CA . ASN A 1 264 ? -28.419 -23.288 41.803 1.00 46.78 264 ASN A CA 1
ATOM 2106 C C . ASN A 1 264 ? -29.584 -22.545 42.471 1.00 46.78 264 ASN A C 1
ATOM 2108 O O . ASN A 1 264 ? -29.448 -21.423 42.963 1.00 46.78 264 ASN A O 1
ATOM 2112 N N . ARG A 1 265 ? -30.735 -23.230 42.512 1.00 50.38 265 ARG A N 1
ATOM 2113 C CA . ARG A 1 265 ? -32.011 -22.760 43.085 1.00 50.38 265 ARG A CA 1
ATOM 2114 C C . ARG A 1 265 ? -31.907 -22.213 44.515 1.00 50.38 265 ARG A C 1
ATOM 2116 O O . ARG A 1 265 ? -32.740 -21.413 44.919 1.00 50.38 265 ARG A O 1
ATOM 2123 N N . GLU A 1 266 ? -30.890 -22.599 45.285 1.00 47.78 266 GLU A N 1
ATOM 2124 C CA . GLU A 1 266 ? -30.714 -22.118 46.663 1.00 47.78 266 GLU A CA 1
ATOM 2125 C C . GLU A 1 266 ? -30.242 -20.658 46.766 1.00 47.78 266 GLU A C 1
ATOM 2127 O O . GLU A 1 266 ? -30.524 -20.016 47.774 1.00 47.78 266 GLU A O 1
ATOM 2132 N N . ARG A 1 267 ? -29.580 -20.099 45.738 1.00 46.78 267 ARG A N 1
ATOM 2133 C CA . ARG A 1 267 ? -29.221 -18.663 45.700 1.00 46.78 267 ARG A CA 1
ATOM 2134 C C . ARG A 1 267 ? -30.188 -17.804 44.885 1.00 46.78 267 ARG A C 1
ATOM 2136 O O . ARG A 1 267 ? -30.220 -16.599 45.097 1.00 46.78 267 ARG A O 1
ATOM 2143 N N . GLN A 1 268 ? -31.010 -18.413 44.027 1.00 44.72 268 GLN A N 1
ATOM 2144 C CA . GLN A 1 268 ? -32.098 -17.723 43.317 1.00 44.72 268 GLN A CA 1
ATOM 2145 C C . GLN A 1 268 ? -33.161 -17.147 44.261 1.00 44.72 268 GLN A C 1
ATOM 2147 O O . GLN A 1 268 ? -33.775 -16.137 43.938 1.00 44.72 268 GLN A O 1
ATOM 2152 N N . ARG A 1 269 ? -33.331 -17.731 45.456 1.00 43.81 269 ARG A N 1
ATOM 2153 C CA . ARG A 1 269 ? -34.350 -17.306 46.430 1.00 43.81 269 ARG A CA 1
ATOM 2154 C C . ARG A 1 269 ? -34.238 -15.846 46.886 1.00 43.81 269 ARG A C 1
ATOM 2156 O O . ARG A 1 269 ? -35.224 -15.284 47.327 1.00 43.81 269 ARG A O 1
ATOM 2163 N N . TRP A 1 270 ? -33.062 -15.229 46.772 1.00 48.72 270 TRP A N 1
ATOM 2164 C CA . TRP A 1 270 ? -32.872 -13.814 47.121 1.00 48.72 270 TRP A CA 1
ATOM 2165 C C . TRP A 1 270 ? -33.292 -12.850 46.002 1.00 48.72 270 TRP A C 1
ATOM 2167 O O . TRP A 1 270 ? -33.431 -11.658 46.251 1.00 48.72 270 TRP A O 1
ATOM 2177 N N . LEU A 1 271 ? -33.475 -13.355 44.779 1.00 48.59 271 LEU A N 1
ATOM 2178 C CA . LEU A 1 271 ? -33.743 -12.556 43.581 1.00 48.59 271 LEU A CA 1
ATOM 2179 C C . LEU A 1 271 ? -35.189 -12.683 43.092 1.00 48.59 271 LEU A C 1
ATOM 2181 O O . LEU A 1 271 ? -35.701 -11.745 42.498 1.00 48.59 271 LEU A O 1
ATOM 2185 N N . GLU A 1 272 ? -35.840 -13.824 43.335 1.00 44.56 272 GLU A N 1
ATOM 2186 C CA . GLU A 1 272 ? -37.206 -14.088 42.852 1.00 44.56 272 GLU A CA 1
ATOM 2187 C C . GLU A 1 272 ? -38.315 -13.613 43.807 1.00 44.56 272 GLU A C 1
ATOM 2189 O O . GLU A 1 272 ? -39.435 -13.404 43.355 1.00 44.56 272 GLU A O 1
ATOM 2194 N N . ASP A 1 273 ? -38.033 -13.409 45.100 1.00 45.25 273 ASP A N 1
ATOM 2195 C CA . ASP A 1 273 ? -39.086 -13.145 46.101 1.00 4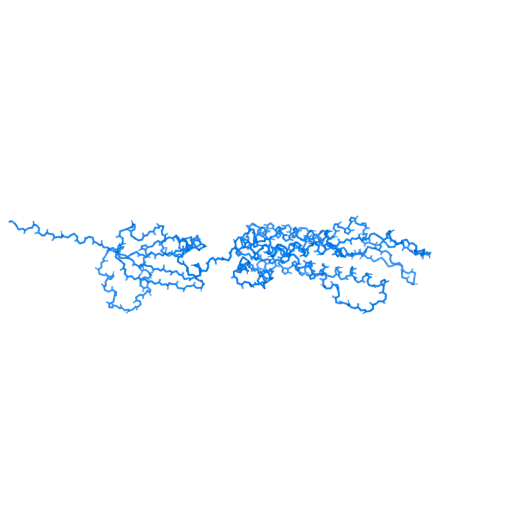5.25 273 ASP A CA 1
ATOM 2196 C C . ASP A 1 273 ? -39.472 -11.658 46.246 1.00 45.25 273 ASP A C 1
ATOM 2198 O O . ASP A 1 273 ? -40.322 -11.320 47.069 1.00 45.25 273 ASP A O 1
ATOM 2202 N N . ASN A 1 274 ? -38.906 -10.763 45.433 1.00 45.81 274 ASN A N 1
ATOM 2203 C CA . ASN A 1 274 ? -39.358 -9.378 45.352 1.00 45.81 274 ASN A CA 1
ATOM 2204 C C . ASN A 1 274 ? -39.834 -9.078 43.931 1.00 45.81 274 ASN A C 1
ATOM 2206 O O . ASN A 1 274 ? -39.026 -8.923 43.020 1.00 45.81 274 ASN A O 1
ATOM 2210 N N . ASP A 1 275 ? -41.142 -8.862 43.780 1.00 44.41 275 ASP A N 1
ATOM 2211 C CA . ASP A 1 275 ? -41.818 -8.300 42.597 1.00 44.41 275 ASP A CA 1
ATOM 2212 C C . ASP A 1 275 ? -41.317 -6.879 42.203 1.00 44.41 275 ASP A C 1
ATOM 2214 O O . ASP A 1 275 ? -41.945 -6.160 41.423 1.00 44.41 275 ASP A O 1
ATOM 2218 N N . GLY A 1 276 ? -40.179 -6.441 42.746 1.00 49.25 276 GLY A N 1
ATOM 2219 C CA . GLY A 1 276 ? -39.498 -5.197 42.437 1.00 49.25 276 GLY A CA 1
ATOM 2220 C C . GLY A 1 276 ? -38.507 -5.387 41.297 1.00 49.25 276 GLY A C 1
ATOM 2221 O O . GLY A 1 276 ? -37.330 -5.660 41.522 1.00 49.25 276 GLY A O 1
ATOM 2222 N N . GLN A 1 277 ? -38.980 -5.173 40.071 1.00 50.22 277 GLN A N 1
ATOM 2223 C CA . GLN A 1 277 ? -38.130 -4.823 38.934 1.00 50.22 277 GLN A CA 1
ATOM 2224 C C . GLN A 1 277 ? -37.144 -3.713 39.357 1.00 50.22 277 GLN A C 1
ATOM 2226 O O . GLN A 1 277 ? -37.567 -2.583 39.596 1.00 50.22 277 GLN A O 1
ATOM 2231 N N . GLY A 1 278 ? -35.845 -4.017 39.459 1.00 55.56 278 GLY A N 1
ATOM 2232 C CA . GLY A 1 278 ? -34.800 -2.993 39.627 1.00 55.56 278 GLY A CA 1
ATOM 2233 C C . GLY A 1 278 ? -34.017 -2.981 40.943 1.00 55.56 278 GLY A C 1
ATOM 2234 O O . GLY A 1 278 ? -33.600 -1.913 41.377 1.00 55.56 278 GLY A O 1
ATOM 2235 N N . THR A 1 279 ? -33.770 -4.123 41.590 1.00 72.44 279 THR A N 1
ATOM 2236 C CA . THR A 1 279 ? -32.908 -4.152 42.791 1.00 72.44 279 THR A CA 1
ATOM 2237 C C . THR A 1 279 ? -31.415 -4.269 42.487 1.00 72.44 279 THR A C 1
ATOM 2239 O O . THR A 1 279 ? -30.619 -4.083 43.404 1.00 72.44 279 THR A O 1
ATOM 2242 N N . ILE A 1 280 ? -31.006 -4.535 41.238 1.00 81.50 280 ILE A N 1
ATOM 2243 C CA . ILE A 1 280 ? -29.597 -4.751 40.871 1.00 81.50 280 ILE A CA 1
ATOM 2244 C C . ILE A 1 280 ? -29.160 -3.840 39.726 1.00 81.50 280 ILE A C 1
ATOM 2246 O O . ILE A 1 280 ? -29.847 -3.682 38.720 1.00 81.50 280 ILE A O 1
ATOM 2250 N N . CYS A 1 281 ? -27.961 -3.288 39.872 1.00 86.44 281 CYS A N 1
ATOM 2251 C CA . CYS A 1 281 ? -27.268 -2.500 38.871 1.00 86.44 281 CYS A CA 1
ATOM 2252 C C . CYS A 1 281 ? -25.891 -3.110 38.595 1.00 86.44 281 CYS A C 1
ATOM 2254 O O . CYS A 1 281 ? -25.157 -3.465 39.515 1.00 86.44 281 CYS A O 1
ATOM 2256 N N . ALA A 1 282 ? -25.533 -3.234 37.319 1.00 88.25 282 ALA A N 1
ATOM 2257 C CA . ALA A 1 282 ? -24.215 -3.674 36.885 1.00 88.25 282 ALA A CA 1
ATOM 2258 C C . ALA A 1 282 ? -23.424 -2.482 36.359 1.00 88.25 282 ALA A C 1
ATOM 2260 O O . ALA A 1 282 ? -23.836 -1.854 35.386 1.00 88.25 282 ALA A O 1
ATOM 2261 N N . GLN A 1 283 ? -22.276 -2.205 36.961 1.00 89.75 283 GLN A N 1
ATOM 2262 C CA . GLN A 1 283 ? -21.326 -1.189 36.539 1.00 89.75 283 GLN A CA 1
ATOM 2263 C C . GLN A 1 283 ? -20.146 -1.849 35.833 1.00 89.75 283 GLN A C 1
ATOM 2265 O O . GLN A 1 283 ? -19.672 -2.904 36.239 1.00 89.75 283 GLN A O 1
ATOM 2270 N N . MET A 1 284 ? -19.648 -1.230 34.768 1.00 88.06 284 MET A N 1
ATOM 2271 C CA . MET A 1 284 ? -18.454 -1.697 34.078 1.00 88.06 284 MET A CA 1
ATOM 2272 C C . MET A 1 284 ? -17.562 -0.535 33.648 1.00 88.06 284 MET A C 1
ATOM 2274 O O . MET A 1 284 ? -18.017 0.492 33.138 1.00 88.06 284 MET A O 1
ATOM 2278 N N . CYS A 1 285 ? -16.260 -0.722 33.826 1.00 83.50 285 CYS A N 1
ATOM 2279 C CA . CYS A 1 285 ? -15.234 0.239 33.439 1.00 83.50 285 CYS A CA 1
ATOM 2280 C C . CYS A 1 285 ? -14.762 -0.088 32.016 1.00 83.50 285 CYS A C 1
ATOM 2282 O O . CYS A 1 285 ? -13.951 -0.991 31.796 1.00 83.50 285 CYS A O 1
ATOM 2284 N N . VAL A 1 286 ? -15.291 0.631 31.016 1.00 81.25 286 VAL A N 1
ATOM 2285 C CA . VAL A 1 286 ? -14.950 0.383 29.608 1.00 81.25 286 VAL A CA 1
ATOM 2286 C C . VAL A 1 286 ? -13.790 1.281 29.171 1.00 81.25 286 VAL A C 1
ATOM 2288 O O . VAL A 1 286 ? -13.903 2.510 29.237 1.00 81.25 286 VAL A O 1
ATOM 2291 N N . PRO A 1 287 ? -12.679 0.721 28.656 1.00 77.06 287 PRO A N 1
ATOM 2292 C CA . PRO A 1 287 ? -11.581 1.526 28.134 1.00 77.06 287 PRO A CA 1
ATOM 2293 C C . PRO A 1 287 ? -12.049 2.451 27.002 1.00 77.06 287 PRO A C 1
ATOM 2295 O O . PRO A 1 287 ? -12.741 2.001 26.090 1.00 77.06 287 PRO A O 1
ATOM 2298 N N . ASN A 1 288 ? -11.598 3.710 26.978 1.00 71.94 288 ASN A N 1
ATOM 2299 C CA . ASN A 1 288 ? -12.005 4.712 25.973 1.00 71.94 288 ASN A CA 1
ATOM 2300 C C . ASN A 1 288 ? -11.894 4.244 24.512 1.00 71.94 288 ASN A C 1
ATOM 2302 O O . ASN A 1 288 ? -12.698 4.628 23.668 1.00 71.94 288 ASN A O 1
ATOM 2306 N N . VAL A 1 289 ? -10.916 3.387 24.204 1.00 67.81 289 VAL A N 1
ATOM 2307 C CA . VAL A 1 289 ? -10.712 2.836 22.851 1.00 67.81 289 VAL A CA 1
ATOM 2308 C C . VAL A 1 289 ? -11.838 1.877 22.442 1.00 67.81 289 VAL A C 1
ATOM 2310 O O . VAL A 1 289 ? -12.155 1.766 21.261 1.00 67.81 289 VAL A O 1
ATOM 2313 N N . ALA A 1 290 ? -12.438 1.182 23.408 1.00 72.88 290 ALA A N 1
ATOM 2314 C CA . ALA A 1 290 ? -13.541 0.248 23.201 1.00 72.88 290 ALA A CA 1
ATOM 2315 C C . ALA A 1 290 ? -14.911 0.860 23.545 1.00 72.88 290 ALA A C 1
ATOM 2317 O O . ALA A 1 290 ? -15.936 0.276 23.212 1.00 72.88 290 ALA A O 1
ATOM 2318 N N . TYR A 1 291 ? -14.929 2.049 24.155 1.00 77.62 291 TYR A N 1
ATOM 2319 C CA . TYR A 1 291 ? -16.128 2.733 24.632 1.00 77.62 291 TYR A CA 1
ATOM 2320 C C . TYR A 1 291 ? -17.210 2.885 23.554 1.00 77.62 291 TYR A C 1
ATOM 2322 O O . TYR A 1 291 ? -18.303 2.351 23.701 1.00 77.62 291 TYR A O 1
ATOM 2330 N N . ILE A 1 292 ? -16.896 3.572 22.449 1.00 74.38 292 ILE A N 1
ATOM 2331 C CA . ILE A 1 292 ? -17.857 3.841 21.367 1.00 74.38 292 ILE A CA 1
ATOM 2332 C C . ILE A 1 292 ? -18.410 2.541 20.758 1.00 74.38 292 ILE A C 1
ATOM 2334 O O . ILE A 1 292 ? -19.631 2.397 20.708 1.00 74.38 292 ILE A O 1
ATOM 2338 N N . PRO A 1 293 ? -17.579 1.576 20.311 1.00 75.50 293 PRO A N 1
ATOM 2339 C CA . PRO A 1 293 ? -18.117 0.365 19.699 1.00 75.50 293 PRO A CA 1
ATOM 2340 C C . PRO A 1 293 ? -18.913 -0.499 20.684 1.00 75.50 293 PRO A C 1
ATOM 2342 O O . PRO A 1 293 ? -19.881 -1.124 20.261 1.00 75.50 293 PRO A O 1
ATOM 2345 N N . ILE A 1 294 ? -18.556 -0.523 21.974 1.00 78.12 294 ILE A N 1
ATOM 2346 C CA . ILE A 1 294 ? -19.320 -1.262 22.989 1.00 78.12 294 ILE A CA 1
ATOM 2347 C C . ILE A 1 294 ? -20.650 -0.567 23.273 1.00 78.12 294 ILE A C 1
ATOM 2349 O O . ILE A 1 294 ? -21.677 -1.224 23.201 1.00 78.12 294 ILE A O 1
ATOM 2353 N N . TYR A 1 295 ? -20.664 0.746 23.511 1.00 79.31 295 TYR A N 1
ATOM 2354 C CA . TYR A 1 295 ? -21.894 1.495 23.793 1.00 79.31 295 TYR A CA 1
ATOM 2355 C C . TYR A 1 295 ? -22.929 1.346 22.672 1.00 79.31 295 TYR A C 1
ATOM 2357 O O . TYR A 1 295 ? -24.080 0.984 22.905 1.00 79.31 295 TYR A O 1
ATOM 2365 N N . TRP A 1 296 ? -22.498 1.573 21.428 1.00 80.38 296 TRP A N 1
ATOM 2366 C CA . TRP A 1 296 ? -23.370 1.473 20.258 1.00 80.38 296 TRP A CA 1
ATOM 2367 C C . TRP A 1 296 ? -23.735 0.023 19.939 1.00 80.38 296 TRP A C 1
ATOM 2369 O O . TRP A 1 296 ? -24.859 -0.255 19.531 1.00 80.38 296 TRP A O 1
ATOM 2379 N N . GLY A 1 297 ? -22.793 -0.905 20.124 1.00 79.25 297 GLY A N 1
ATOM 2380 C CA . GLY A 1 297 ? -23.016 -2.322 19.869 1.00 79.25 297 GLY A CA 1
ATOM 2381 C C . GLY A 1 297 ? -23.994 -2.945 20.861 1.00 79.25 297 GLY A C 1
ATOM 2382 O O . GLY A 1 297 ? -24.903 -3.661 20.457 1.00 79.25 297 GLY A O 1
ATOM 2383 N N . VAL A 1 298 ? -23.847 -2.644 22.150 1.00 76.25 298 VAL A N 1
ATOM 2384 C CA . VAL A 1 298 ? -24.749 -3.133 23.195 1.00 76.25 298 VAL A CA 1
ATOM 2385 C C . VAL A 1 298 ? -26.160 -2.598 22.965 1.00 76.25 298 VAL A C 1
ATOM 2387 O O . VAL A 1 298 ? -27.073 -3.395 22.778 1.00 76.25 298 VAL A O 1
ATOM 2390 N N . ASN A 1 299 ? -26.313 -1.278 22.827 1.00 72.50 299 ASN A N 1
ATOM 2391 C CA . ASN A 1 299 ? -27.627 -0.656 22.632 1.00 72.50 299 ASN A CA 1
ATOM 2392 C C . ASN A 1 299 ? -28.296 -1.020 21.292 1.00 72.50 299 ASN A C 1
ATOM 2394 O O . ASN A 1 299 ? -29.508 -0.880 21.160 1.00 72.50 299 ASN A O 1
ATOM 2398 N N . GLY A 1 300 ? -27.528 -1.452 20.286 1.00 72.88 300 GLY A N 1
ATOM 2399 C CA . GLY A 1 300 ? -28.053 -1.816 18.967 1.00 72.88 300 GLY A CA 1
ATOM 2400 C C . GLY A 1 300 ? -28.357 -3.304 18.772 1.00 72.88 300 GLY A C 1
ATOM 2401 O O . GLY A 1 300 ? -29.176 -3.636 17.917 1.00 72.88 300 GLY A O 1
ATOM 2402 N N . PHE A 1 301 ? -27.694 -4.200 19.512 1.00 71.31 301 PHE A N 1
ATOM 2403 C CA . PHE A 1 301 ? -27.738 -5.646 19.242 1.00 71.31 301 PHE A CA 1
ATOM 2404 C C . PHE A 1 301 ? -28.153 -6.515 20.429 1.00 71.31 301 PHE A C 1
ATOM 2406 O O . PHE A 1 301 ? -28.424 -7.699 20.225 1.00 71.31 301 PHE A O 1
ATOM 2413 N N . PHE A 1 302 ? -28.193 -5.974 21.645 1.00 68.94 302 PHE A N 1
ATOM 2414 C CA . PHE A 1 302 ? -28.524 -6.736 22.845 1.00 68.94 302 PHE A CA 1
ATOM 2415 C C . PHE A 1 302 ? -29.823 -6.226 23.484 1.00 68.94 302 PHE A C 1
ATOM 2417 O O . PHE A 1 302 ? -30.167 -5.056 23.326 1.00 68.94 302 PHE A O 1
ATOM 2424 N N . PRO A 1 303 ? -30.566 -7.094 24.198 1.00 66.56 303 PRO A N 1
ATOM 2425 C CA . PRO A 1 303 ? -31.825 -6.715 24.845 1.00 66.56 303 PRO A CA 1
ATOM 2426 C C . PRO A 1 303 ? -31.636 -5.808 26.074 1.00 66.56 303 PRO A C 1
ATOM 2428 O O . PRO A 1 303 ? -32.611 -5.262 26.585 1.00 66.56 303 PRO A O 1
ATOM 2431 N N . PHE A 1 304 ? -30.399 -5.623 26.548 1.00 71.88 304 PHE A N 1
ATOM 2432 C CA . PHE A 1 304 ? -30.078 -4.730 27.657 1.00 71.88 304 PHE A CA 1
ATOM 2433 C C . PHE A 1 304 ? -29.473 -3.415 27.157 1.00 71.88 304 PHE A C 1
ATOM 2435 O O . PHE A 1 304 ? -28.668 -3.392 26.225 1.00 71.88 304 PHE A O 1
ATOM 2442 N N . SER A 1 305 ? -29.852 -2.314 27.804 1.00 80.06 305 SER A N 1
ATOM 2443 C CA . SER A 1 305 ? -29.320 -0.982 27.529 1.00 80.06 305 SER A CA 1
ATOM 2444 C C . SER A 1 305 ? -28.199 -0.629 28.498 1.00 80.06 305 SER A C 1
ATOM 2446 O O . SER A 1 305 ? -28.324 -0.866 29.698 1.00 80.06 305 SER A O 1
ATOM 2448 N N . VAL A 1 306 ? -27.147 0.010 27.994 1.00 85.25 306 VAL A N 1
ATOM 2449 C CA . VAL A 1 306 ? -26.092 0.616 28.815 1.00 85.25 306 VAL A CA 1
ATOM 2450 C C . VAL A 1 306 ? -26.206 2.136 28.804 1.00 85.25 306 VAL A C 1
ATOM 2452 O O . VAL A 1 306 ? -26.404 2.759 27.757 1.00 85.25 306 VAL A O 1
ATOM 2455 N N . SER A 1 307 ? -26.039 2.725 29.984 1.00 85.62 307 SER A N 1
ATOM 2456 C CA . SER A 1 307 ? -26.095 4.162 30.244 1.00 85.62 307 SER A CA 1
ATOM 2457 C C . SER A 1 307 ? -24.775 4.657 30.826 1.00 85.62 307 SER A C 1
ATOM 2459 O O . SER A 1 307 ? -23.996 3.895 31.391 1.00 85.62 307 SER A O 1
ATOM 2461 N N . HIS A 1 308 ? -24.508 5.951 30.671 1.00 87.19 308 HIS A N 1
ATOM 2462 C CA . HIS A 1 308 ? -23.339 6.600 31.257 1.00 87.19 308 HIS A CA 1
ATOM 2463 C C . HIS A 1 308 ? -23.524 6.849 32.753 1.00 87.19 308 HIS A C 1
ATOM 2465 O O . HIS A 1 308 ? -24.573 7.356 33.144 1.00 87.19 308 HIS A O 1
ATOM 2471 N N . GLY A 1 309 ? -22.483 6.607 33.550 1.00 84.81 309 GLY A N 1
ATOM 2472 C CA . GLY A 1 309 ? -22.466 6.924 34.981 1.00 84.81 309 GLY A CA 1
ATOM 2473 C C . GLY A 1 309 ? -22.092 5.722 35.839 1.00 84.81 309 GLY A C 1
ATOM 2474 O O . GLY A 1 309 ? -21.612 4.709 35.324 1.00 84.81 309 GLY A O 1
ATOM 2475 N N . THR A 1 310 ? -22.302 5.852 37.145 1.00 88.12 310 THR A N 1
ATOM 2476 C CA . THR A 1 310 ? -22.084 4.774 38.115 1.00 88.12 310 THR A CA 1
ATOM 2477 C C . THR A 1 310 ? -23.404 4.230 38.657 1.00 88.12 310 THR A C 1
ATOM 2479 O O . THR A 1 310 ? -24.454 4.873 38.562 1.00 88.12 310 THR A O 1
ATOM 2482 N N . CYS A 1 311 ? -23.368 3.026 39.226 1.00 85.75 311 CYS A N 1
ATOM 2483 C CA . CYS A 1 311 ? -24.520 2.476 39.941 1.00 85.75 311 CYS A CA 1
ATOM 2484 C C . CYS A 1 311 ? -24.845 3.297 41.203 1.00 85.75 311 CYS A C 1
ATOM 2486 O O . CYS A 1 311 ? -26.019 3.524 41.509 1.00 85.75 311 CYS A O 1
ATOM 2488 N N . GLU A 1 312 ? -23.818 3.830 41.869 1.00 83.25 312 GLU A N 1
ATOM 2489 C CA . GLU A 1 312 ? -23.956 4.686 43.052 1.00 83.25 312 GLU A CA 1
ATOM 2490 C C . GLU A 1 312 ? -24.733 5.976 42.755 1.00 83.25 312 GLU A C 1
ATOM 2492 O O . GLU A 1 312 ? -25.607 6.356 43.541 1.00 83.25 312 GLU A O 1
ATOM 2497 N N . ASP A 1 313 ? -24.503 6.594 41.588 1.00 82.88 313 ASP A N 1
ATOM 2498 C CA . ASP A 1 313 ? -25.231 7.793 41.138 1.00 82.88 313 ASP A CA 1
ATOM 2499 C C . ASP A 1 313 ? -26.749 7.558 41.005 1.00 82.88 313 ASP A C 1
ATOM 2501 O O . ASP A 1 313 ? -27.531 8.508 41.041 1.00 82.88 313 ASP A O 1
ATOM 2505 N N . ASN A 1 314 ? -27.174 6.297 40.869 1.00 81.12 314 ASN A N 1
ATOM 2506 C CA . ASN A 1 314 ? -28.571 5.895 40.696 1.00 81.12 314 ASN A CA 1
ATOM 2507 C C . ASN A 1 314 ? -29.168 5.216 41.943 1.00 81.12 314 ASN A C 1
ATOM 2509 O O . ASN A 1 314 ? -30.239 4.620 41.859 1.00 81.12 314 ASN A O 1
ATOM 2513 N N . GLY A 1 315 ? -28.501 5.309 43.099 1.00 82.12 315 GLY A N 1
ATOM 2514 C CA . GLY A 1 315 ? -29.026 4.822 44.381 1.00 82.12 315 GLY A CA 1
ATOM 2515 C C . GLY A 1 315 ? -28.647 3.384 44.752 1.00 82.12 315 GLY A C 1
ATOM 2516 O O . GLY A 1 315 ? -29.077 2.908 45.799 1.00 82.12 315 GLY A O 1
ATOM 2517 N N . TYR A 1 316 ? -27.811 2.704 43.963 1.00 84.38 316 TYR A N 1
ATOM 2518 C CA . TYR A 1 316 ? -27.317 1.359 44.278 1.00 84.38 316 TYR A CA 1
ATOM 2519 C C . TYR A 1 316 ? -25.977 1.466 45.007 1.00 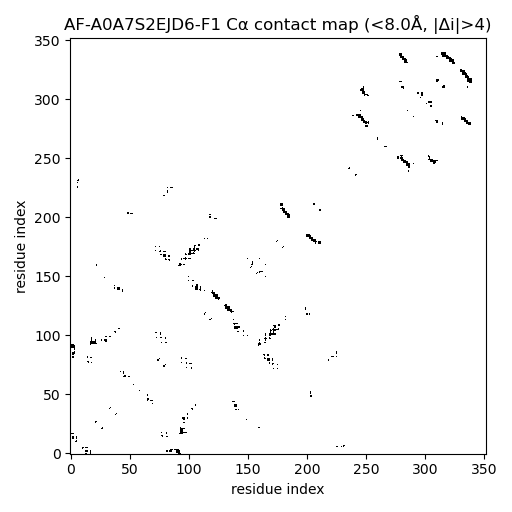84.38 316 TYR A C 1
ATOM 2521 O O . TYR A 1 316 ? -24.969 1.826 44.403 1.00 84.38 316 TYR A O 1
ATOM 2529 N N . ARG A 1 317 ? -25.964 1.200 46.316 1.00 83.06 317 ARG A N 1
ATOM 2530 C CA . ARG A 1 317 ? -24.792 1.445 47.178 1.00 83.06 317 ARG A CA 1
ATOM 2531 C C . ARG A 1 317 ? -24.147 0.180 47.719 1.00 83.06 317 ARG A C 1
ATOM 2533 O O . ARG A 1 317 ? -22.975 0.210 48.081 1.00 83.06 317 ARG A O 1
ATOM 2540 N N . GLU A 1 318 ? -24.893 -0.916 47.804 1.00 84.75 318 GLU A N 1
ATOM 2541 C CA . GLU A 1 318 ? -24.375 -2.155 48.371 1.00 84.75 318 GLU A CA 1
ATOM 2542 C C . GLU A 1 318 ? -23.698 -2.978 47.283 1.00 84.75 318 GLU A C 1
ATOM 2544 O O . GLU A 1 318 ? -24.346 -3.496 46.376 1.00 84.75 318 GLU A O 1
ATOM 2549 N N . HIS A 1 319 ? -22.378 -3.085 47.376 1.00 83.44 319 HIS A N 1
ATOM 2550 C CA . HIS A 1 319 ? -21.589 -3.944 46.506 1.00 83.44 319 HIS A CA 1
ATOM 2551 C C . HIS A 1 319 ? -21.919 -5.419 46.761 1.00 83.44 319 HIS A C 1
ATOM 2553 O O . HIS A 1 319 ? -21.878 -5.889 47.896 1.00 83.44 319 HIS A O 1
ATOM 2559 N N . VAL A 1 320 ? -22.239 -6.150 45.696 1.00 83.38 320 VAL A N 1
ATOM 2560 C CA . VAL A 1 320 ? -22.633 -7.563 45.750 1.00 83.38 320 VAL A CA 1
ATOM 2561 C C . VAL A 1 320 ? -21.485 -8.462 45.302 1.00 83.38 320 VAL A C 1
ATOM 2563 O O . VAL A 1 320 ? -21.193 -9.479 45.937 1.00 83.38 320 VAL A O 1
ATOM 2566 N N . SER A 1 321 ? -20.863 -8.151 44.160 1.00 81.62 321 SER A N 1
ATOM 2567 C CA . SER A 1 321 ? -19.853 -9.022 43.555 1.00 81.62 321 SER A CA 1
ATOM 2568 C C . SER A 1 321 ? -19.051 -8.328 42.460 1.00 81.62 321 SER A C 1
ATOM 2570 O O . SER A 1 321 ? -19.589 -7.505 41.726 1.00 81.62 321 SER A O 1
ATOM 2572 N N . ASP A 1 322 ? -17.802 -8.763 42.288 1.00 81.00 322 ASP A N 1
ATOM 2573 C CA . ASP A 1 322 ? -16.943 -8.388 41.165 1.00 81.00 322 ASP A CA 1
ATOM 2574 C C . ASP A 1 322 ? -16.718 -9.565 40.230 1.00 81.00 322 ASP A C 1
ATOM 2576 O O . ASP A 1 322 ? -16.443 -10.695 40.662 1.00 81.00 322 ASP A O 1
ATOM 2580 N N . LYS A 1 323 ? -16.724 -9.292 38.925 1.00 77.94 323 LYS A N 1
ATOM 2581 C CA . LYS A 1 323 ? -16.203 -10.243 37.957 1.00 77.94 323 LYS A CA 1
ATOM 2582 C C . LYS A 1 323 ? -15.610 -9.633 36.706 1.00 77.94 323 LYS A C 1
ATOM 2584 O O . LYS A 1 323 ? -16.225 -8.850 35.999 1.00 77.94 323 LYS A O 1
ATOM 2589 N N . THR A 1 324 ? -14.466 -10.175 36.323 1.00 75.12 324 THR A N 1
ATOM 2590 C CA . THR A 1 324 ? -13.889 -9.988 34.999 1.00 75.12 324 THR A CA 1
ATOM 2591 C C . THR A 1 324 ? -14.547 -10.910 33.972 1.00 75.12 324 THR A C 1
ATOM 2593 O O . THR A 1 324 ? -14.368 -12.132 34.000 1.00 75.12 324 THR A O 1
ATOM 2596 N N . ILE A 1 325 ? -15.251 -10.333 33.002 1.00 71.38 325 ILE A N 1
ATOM 2597 C CA . ILE A 1 325 ? -15.703 -11.035 31.801 1.00 71.38 325 ILE A CA 1
ATOM 2598 C C . ILE A 1 325 ? -14.617 -10.902 30.737 1.00 71.38 325 ILE A C 1
ATOM 2600 O O . ILE A 1 325 ? -14.328 -9.817 30.233 1.00 71.38 325 ILE A O 1
ATOM 2604 N N . THR A 1 326 ? -14.010 -12.027 30.368 1.00 66.06 326 THR A N 1
ATOM 2605 C CA . THR A 1 326 ? -13.067 -12.100 29.247 1.00 66.06 326 THR A CA 1
ATOM 2606 C C . THR A 1 326 ? -13.765 -12.662 28.015 1.00 66.06 326 THR A C 1
ATOM 2608 O O . THR A 1 326 ? -14.167 -13.823 27.987 1.00 66.06 326 THR A O 1
ATOM 2611 N N . LYS A 1 327 ? -13.896 -11.847 26.961 1.00 59.03 327 LYS A N 1
ATOM 2612 C CA . LYS A 1 327 ? -14.397 -12.300 25.655 1.00 59.03 327 LYS A CA 1
ATOM 2613 C C . LYS A 1 327 ? -13.463 -11.822 24.549 1.00 59.03 327 LYS A C 1
ATOM 2615 O O . LYS A 1 327 ? -13.133 -10.641 24.447 1.00 59.03 327 LYS A O 1
ATOM 2620 N N . LEU A 1 328 ? -13.034 -12.758 23.700 1.00 69.12 328 LEU A N 1
ATOM 2621 C CA . LEU A 1 328 ? -12.026 -12.539 22.656 1.00 69.12 328 LEU A CA 1
ATOM 2622 C C . LEU A 1 328 ? -10.690 -12.026 23.228 1.00 69.12 328 LEU A C 1
ATOM 2624 O O . LEU A 1 328 ? -9.942 -12.791 23.826 1.00 69.12 328 LEU A O 1
ATOM 2628 N N . SER A 1 329 ? -10.362 -10.753 22.999 1.00 64.75 329 SER A N 1
ATOM 2629 C CA . SER A 1 329 ? -9.099 -10.112 23.400 1.00 64.75 329 SER A CA 1
ATOM 2630 C C . SER A 1 329 ? -9.295 -8.984 24.414 1.00 64.75 329 SER A C 1
ATOM 2632 O O . SER A 1 329 ? -8.347 -8.249 24.683 1.00 64.75 329 SER A O 1
ATOM 2634 N N . TYR A 1 330 ? -10.511 -8.830 24.944 1.00 57.56 330 TYR A N 1
ATOM 2635 C CA . TYR A 1 330 ? -10.847 -7.799 25.916 1.00 57.56 330 TYR A CA 1
ATOM 2636 C C . TYR A 1 330 ? -11.347 -8.446 27.208 1.00 57.56 330 TYR A C 1
ATOM 2638 O O . TYR A 1 330 ? -12.126 -9.402 27.187 1.00 57.56 330 TYR A O 1
ATOM 2646 N N . SER A 1 331 ? -10.862 -7.916 28.325 1.00 69.12 331 SER A N 1
ATOM 2647 C CA . SER A 1 331 ? -11.356 -8.179 29.671 1.00 69.12 331 SER A CA 1
ATOM 2648 C C . SER A 1 331 ? -12.113 -6.942 30.135 1.00 69.12 331 SER A C 1
ATOM 2650 O O . SER A 1 331 ? -11.560 -5.842 30.076 1.00 69.12 331 SER A O 1
ATOM 2652 N N . VAL A 1 332 ? -13.358 -7.116 30.561 1.00 76.44 332 VAL A N 1
ATOM 2653 C CA . VAL A 1 332 ? -14.166 -6.058 31.169 1.00 76.44 332 VAL A CA 1
ATOM 2654 C C . VAL A 1 332 ? -14.483 -6.490 32.589 1.00 76.44 332 VAL A C 1
ATOM 2656 O O . VAL A 1 332 ? -15.050 -7.564 32.783 1.00 76.44 332 VAL A O 1
ATOM 2659 N N . ASP A 1 333 ? -14.090 -5.673 33.558 1.00 77.25 333 ASP A N 1
ATOM 2660 C CA . ASP A 1 333 ? -14.481 -5.856 34.951 1.00 77.25 333 ASP A CA 1
ATOM 2661 C C . ASP A 1 333 ? -15.902 -5.307 35.124 1.00 77.25 333 ASP A C 1
ATOM 2663 O O . ASP A 1 333 ? -16.199 -4.179 34.717 1.00 77.25 333 ASP A O 1
ATOM 2667 N N . VAL A 1 334 ? -16.780 -6.159 35.645 1.00 83.75 334 VAL A N 1
ATOM 2668 C CA . VAL A 1 334 ? -18.186 -5.888 35.927 1.00 83.75 334 VAL A CA 1
ATOM 2669 C C . VAL A 1 334 ? -18.383 -5.990 37.431 1.00 83.75 334 VAL A C 1
ATOM 2671 O O . VAL A 1 334 ? -18.087 -7.022 38.031 1.00 83.75 334 VAL A O 1
ATOM 2674 N N . GLU A 1 335 ? -18.892 -4.922 38.017 1.00 85.31 335 GLU A N 1
ATOM 2675 C CA . GLU A 1 335 ? -19.191 -4.780 39.435 1.00 85.31 335 GLU A CA 1
ATOM 2676 C C . GLU A 1 335 ? -20.716 -4.771 39.582 1.00 85.31 335 GLU A C 1
ATOM 2678 O O . GLU A 1 335 ? -21.415 -4.049 38.868 1.00 85.31 335 GLU A O 1
ATOM 2683 N N . LEU A 1 336 ? -21.253 -5.604 40.468 1.00 86.50 336 LEU A N 1
ATOM 2684 C CA . LEU A 1 336 ? -22.684 -5.684 40.746 1.00 86.50 336 LEU A CA 1
ATOM 2685 C C . LEU A 1 336 ? -22.992 -4.950 42.044 1.00 86.50 336 LEU A C 1
ATOM 2687 O O . LEU A 1 336 ? -22.365 -5.207 43.069 1.00 86.50 336 LEU A O 1
ATOM 2691 N N . TYR A 1 337 ? -23.999 -4.088 41.997 1.00 86.25 337 TYR A N 1
ATOM 2692 C CA . TYR A 1 337 ? -24.509 -3.329 43.126 1.00 86.25 337 TYR A CA 1
ATOM 2693 C C . TYR A 1 337 ? -25.989 -3.629 43.323 1.00 86.25 337 TYR A C 1
ATOM 2695 O O . TYR A 1 337 ? -26.727 -3.798 42.354 1.00 86.25 337 TYR A O 1
ATOM 2703 N N . SER A 1 338 ? -26.429 -3.659 44.573 1.00 86.06 338 SER A N 1
ATOM 2704 C CA . SER A 1 338 ? -27.832 -3.773 44.942 1.00 86.06 338 SER A CA 1
ATOM 2705 C C . SER A 1 338 ? -28.353 -2.478 45.556 1.00 86.06 338 SER A C 1
ATOM 2707 O O . SER A 1 338 ? -27.599 -1.636 46.065 1.00 86.06 338 SER A O 1
ATOM 2709 N N . PHE A 1 339 ? -29.660 -2.283 45.428 1.00 81.88 339 PHE A N 1
ATOM 2710 C CA . PHE A 1 339 ? -30.350 -1.159 46.027 1.00 81.88 339 PHE A CA 1
ATOM 2711 C C . PHE A 1 339 ? -30.431 -1.372 47.540 1.00 81.88 339 PHE A C 1
ATOM 2713 O O . PHE A 1 339 ? -31.135 -2.265 48.006 1.00 81.88 339 PHE A O 1
ATOM 2720 N N . THR A 1 340 ? -29.749 -0.529 48.315 1.00 70.38 340 THR A N 1
ATOM 2721 C CA . THR A 1 340 ? -30.055 -0.385 49.739 1.00 70.38 340 THR A CA 1
ATOM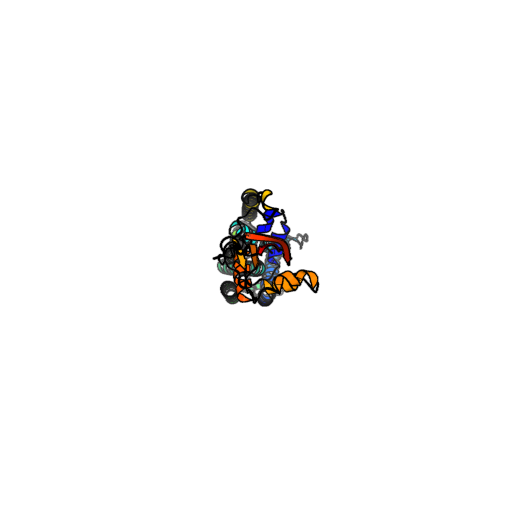 2722 C C . THR A 1 340 ? -31.371 0.359 49.827 1.00 70.38 340 THR A C 1
ATOM 2724 O O . THR A 1 340 ? -31.388 1.593 49.771 1.00 70.38 340 THR A O 1
ATOM 2727 N N . GLY A 1 341 ? -32.474 -0.382 49.929 1.00 63.44 341 GLY A N 1
ATOM 2728 C CA . GLY A 1 341 ? -33.695 0.201 50.458 1.00 63.44 341 GLY A CA 1
ATOM 2729 C C . GLY A 1 341 ? -33.325 0.878 51.767 1.00 63.44 341 GLY A C 1
ATOM 2730 O O . GLY A 1 341 ? -32.616 0.284 52.582 1.00 63.44 341 GLY A O 1
ATOM 2731 N N . SER A 1 342 ? -33.714 2.139 51.951 1.00 52.03 342 SER A N 1
ATOM 2732 C CA . SER A 1 342 ? -33.822 2.615 53.315 1.00 52.03 342 SER A CA 1
ATOM 2733 C C . SER A 1 342 ? -34.830 1.675 53.961 1.00 52.03 342 SER A C 1
ATOM 2735 O O . SER A 1 342 ? -36.025 1.738 53.679 1.00 52.03 342 SER A O 1
ATOM 2737 N N . ASP A 1 343 ? -34.336 0.746 54.777 1.00 51.06 343 ASP A N 1
ATOM 2738 C CA . ASP A 1 343 ? -35.104 0.186 55.877 1.00 51.06 343 ASP A CA 1
ATOM 2739 C C . ASP A 1 343 ? -35.410 1.365 56.816 1.00 51.06 343 ASP A C 1
ATOM 2741 O O . ASP A 1 343 ? -34.882 1.477 57.918 1.00 51.06 343 ASP A O 1
ATOM 2745 N N . ASP A 1 344 ? -36.214 2.313 56.333 1.00 48.00 344 ASP A N 1
ATOM 2746 C CA . ASP A 1 344 ? -36.930 3.243 57.169 1.00 48.00 344 ASP A CA 1
ATOM 2747 C C . ASP A 1 344 ? -37.956 2.369 57.884 1.00 48.00 344 ASP A C 1
ATOM 2749 O O . ASP A 1 344 ? -39.012 2.023 57.351 1.00 48.00 344 ASP A O 1
ATOM 2753 N N . ASP A 1 345 ? -37.571 1.925 59.078 1.00 46.22 345 ASP A N 1
ATOM 2754 C CA . ASP A 1 345 ? -38.323 2.278 60.270 1.00 46.22 345 ASP A CA 1
ATOM 2755 C C . ASP A 1 345 ? -39.841 2.324 60.024 1.00 46.22 345 ASP A C 1
ATOM 2757 O O . ASP A 1 345 ? -40.483 3.373 60.096 1.00 46.22 345 ASP A O 1
ATOM 2761 N N . TYR A 1 346 ? -40.464 1.157 59.831 1.00 43.78 346 TYR A N 1
ATOM 2762 C CA . TYR A 1 346 ? -41.843 0.976 60.283 1.00 43.78 346 TYR A CA 1
ATOM 2763 C C . TYR A 1 346 ? -41.829 1.003 61.822 1.00 43.78 346 TYR A C 1
ATOM 2765 O O . TYR A 1 346 ? -42.011 -0.008 62.503 1.00 43.78 346 TYR A O 1
ATOM 2773 N N . VAL A 1 347 ? -41.579 2.190 62.385 1.00 46.72 347 VAL A N 1
ATOM 2774 C CA . VAL A 1 347 ? -41.953 2.527 63.754 1.00 46.72 347 VAL A CA 1
ATOM 2775 C C . VAL A 1 347 ? -43.467 2.425 63.790 1.00 46.72 347 VAL A C 1
ATOM 2777 O O . VAL A 1 347 ? -44.205 3.199 63.183 1.00 46.72 347 VAL A O 1
ATOM 2780 N N . ASN A 1 348 ? -43.918 1.373 64.451 1.00 42.62 348 ASN A N 1
ATOM 2781 C CA . ASN A 1 348 ? -45.312 1.047 64.644 1.00 42.62 348 ASN A CA 1
ATOM 2782 C C . ASN A 1 348 ? -45.904 2.039 65.667 1.00 42.62 348 ASN A C 1
ATOM 2784 O O . ASN A 1 348 ? -46.055 1.709 66.841 1.00 42.62 348 ASN A O 1
ATOM 2788 N N . ASP A 1 349 ? -46.214 3.264 65.235 1.00 46.12 349 ASP A N 1
ATOM 2789 C CA . ASP A 1 349 ? -46.887 4.307 66.029 1.00 46.12 349 ASP A CA 1
ATOM 2790 C C . ASP A 1 349 ? -48.397 4.023 66.170 1.00 46.12 349 ASP A C 1
ATOM 2792 O O . ASP A 1 349 ? -49.258 4.848 65.879 1.00 46.12 349 ASP A O 1
ATOM 2796 N N . ASN A 1 350 ? -48.738 2.821 66.638 1.00 47.84 350 ASN A N 1
ATOM 2797 C CA . ASN A 1 350 ? -50.081 2.474 67.101 1.00 47.84 350 ASN A CA 1
ATOM 2798 C C . ASN A 1 350 ? -49.997 1.846 68.498 1.00 47.84 350 ASN A C 1
ATOM 2800 O O . ASN A 1 350 ? -50.267 0.663 68.700 1.00 47.84 350 ASN A O 1
ATOM 2804 N N . ALA A 1 351 ? -49.620 2.671 69.472 1.00 46.75 351 ALA A N 1
ATOM 2805 C CA . ALA A 1 351 ? -49.900 2.446 70.883 1.00 46.75 351 ALA A CA 1
ATOM 2806 C C . ALA A 1 351 ? -50.433 3.750 71.496 1.00 46.75 351 ALA A C 1
ATOM 2808 O O . ALA A 1 351 ? -49.682 4.532 72.072 1.00 46.75 351 ALA A O 1
ATOM 2809 N N . ASN A 1 352 ? -51.736 3.975 71.328 1.00 40.16 352 ASN A N 1
ATOM 2810 C CA . ASN A 1 352 ? -52.573 4.775 72.222 1.00 40.16 352 ASN A CA 1
ATOM 2811 C C . ASN A 1 352 ? -53.957 4.138 72.307 1.00 40.16 352 ASN A C 1
ATOM 2813 O O . ASN A 1 352 ? -54.549 3.896 71.230 1.00 40.16 352 ASN A O 1
#

pLDDT: mean 74.47, std 17.14, range [39.34, 97.56]

Sequence (352 aa):
NNPSLIVYKSQIWRLFMSSFLCSGCITYFFVVLCLWSYTRKIEARMMKVARRRVNGLDRDDDDSSWRIYFFAVFFIISLGSNLIYAMTSSGASCGSIALVLGLNSFSIAMNVREFNAGVSAISVEHDDDDQTVVQKTEMFPAPWVPTILIFLYTVCFLPYNSLIMMVSAMVLGIFTAQFVFYFTDAEESDDVTIQGGEIGNFVAMRMSSRSFSLFSILFLTLFLLLTFRVVRPNEKYKVPYLTGCNTMYSTNVDDIVNDYYGNNRERQRWLEDNDGQGTICAQMCVPNVAYIPIYWGVNGFFPFSVSHGTCEDNGYREHVSDKTITKLSYSVDVELYSFTGSDDDYVNDNAN

Radius of gyration: 32.77 Å; Cα contacts (8 Å, |Δi|>4): 454; chains: 1; bounding box: 86×36×117 Å